Protein AF-X0ZQE7-F1 (afdb_monomer_lite)

InterPro domains:
  IPR006626 Parallel beta-helix repeat [SM00710] (1-23)
  IPR006626 Parallel beta-helix repeat [SM00710] (32-61)
  IPR006626 Parallel beta-helix repeat [SM00710] (73-94)
  IPR011050 Pectin lyase fold/virulence factor [SSF51126] (2-135)
  IPR012334 Pectin lyase fold [G3DSA:2.160.20.10] (1-172)
  IPR039448 Right handed beta helix domain [PF13229] (2-110)

Secondary structure (DSSP, 8-state):
--EEEEES-EEES-SS-SEEE---S--S-----EEEEES-EEE-----SSTTTSEEEEEE----TT-SSPPPEES-EEES-EEES-SEEEEEESEES-EEES-EEE--SSS-------SSEETTT-B-S-S-HHHHHTT-SS-EE-TTT-SS---SSEES-S---TTPEEEEEEE-TTS---TTS--EE-TTSTT-EEEEESS-SS-EE--EEESSTT--EEEEEEEEE-SSS--TT-EE--TT--EEEEE--TT-------EE-------

Radius of gyration: 24.7 Å; chains: 1; bounding box: 72×31×66 Å

Foldseek 3Di:
DDEEEAEQEEFDQAQFARAEAEDDPDPPDDDAHNYEYAQYEFAQQNYPPDDHGQEPEEHYYPPPVPDPDDAARENYEYANYEAEHTCAHYEGYRHAHYHYFQYERHHHDDDAANEYPYQEDAPQGYHRNDLDVVVVLVRYPYQYDCCNNPVPRPPPFHWPDLADAQFDKIKTKGQALVQLDAQADKGKDDQPPPPAKFKAKPLGNVGATDIWIDPDRSPSMTMDMAGEHDQPDADHRYYHDDAFMWMFIAHCSVPDPDPDGDTRGHHYDDD

pLDDT: mean 70.48, std 16.53, range [35.72, 95.31]

Sequence (271 aa):
GSHLTINDNEIYDMNSAGIYISDNDDPSPYPPTDITVSGNIISWVNGGWMDSEGAGIYVGTSMAIDTMNPSPVIGNRFTYNDIDGCLVGMFFLNSADNEVYYNNIENGLNNYAPTISLDILDAEYNYWGTDEPSEIALLADGIVDYYPWLQNAIEDPNFDSWFYSTGDTVTVTVYDPYYNEDPIRTDTIPEDVDDYFDVYSTTDEAGFEMKLTETGINTGLFTESFPLVEPVEPGPLELGVNDEDIIYFYGYPLAIVDNAAPVITTNLVED

Structure (mmCIF, N/CA/C/O backbone):
data_AF-X0ZQE7-F1
#
_entry.id   AF-X0ZQE7-F1
#
loop_
_atom_site.group_PDB
_atom_site.id
_atom_site.type_symbol
_atom_site.label_atom_id
_atom_site.label_alt_id
_atom_site.label_comp_id
_atom_site.label_asym_id
_atom_site.label_entity_id
_atom_site.label_seq_id
_atom_site.pdbx_PDB_ins_code
_atom_site.Cartn_x
_atom_site.Cartn_y
_atom_site.Cartn_z
_atom_site.occupancy
_atom_site.B_iso_or_equiv
_atom_site.auth_seq_id
_atom_site.auth_comp_id
_atom_site.auth_asym_id
_atom_site.auth_atom_id
_atom_site.pdbx_PDB_model_num
ATOM 1 N N . GLY A 1 1 ? 28.169 16.406 -14.561 1.00 55.00 1 GLY A N 1
ATOM 2 C CA . GLY A 1 1 ? 27.875 15.109 -15.181 1.00 55.00 1 GLY A CA 1
ATOM 3 C C . GLY A 1 1 ? 27.394 15.356 -16.586 1.00 55.00 1 GLY A C 1
ATOM 4 O O . GLY A 1 1 ? 26.891 16.441 -16.861 1.00 55.00 1 GLY A O 1
ATOM 5 N N . SER A 1 2 ? 27.608 14.402 -17.479 1.00 59.31 2 SER A N 1
ATOM 6 C CA . SER A 1 2 ? 26.825 14.306 -18.707 1.00 59.31 2 SER A CA 1
ATOM 7 C C . SER A 1 2 ? 25.400 13.916 -18.314 1.00 59.31 2 SER A C 1
ATOM 9 O O . SER A 1 2 ? 25.217 12.837 -17.766 1.00 59.31 2 SER A O 1
ATOM 11 N N . HIS A 1 3 ? 24.439 14.807 -18.543 1.00 75.44 3 HIS A N 1
ATOM 12 C CA . HIS A 1 3 ? 23.012 14.503 -18.461 1.00 75.44 3 HIS A CA 1
ATOM 13 C C . HIS A 1 3 ? 22.553 14.096 -19.863 1.00 75.44 3 HIS A C 1
ATOM 15 O O . HIS A 1 3 ? 22.861 14.805 -20.830 1.00 75.44 3 HIS A O 1
ATOM 21 N N . LEU A 1 4 ? 21.877 12.957 -19.988 1.00 80.00 4 LEU A N 1
ATOM 22 C CA . LEU A 1 4 ? 21.325 12.474 -21.254 1.00 80.00 4 LEU A CA 1
ATOM 23 C C . LEU A 1 4 ? 19.807 12.388 -21.120 1.00 80.00 4 LEU A C 1
ATOM 25 O O . LEU A 1 4 ? 19.292 11.775 -20.194 1.00 80.00 4 LEU A O 1
ATOM 29 N N . THR A 1 5 ? 19.093 12.972 -22.073 1.00 84.50 5 THR A N 1
ATOM 30 C CA . THR A 1 5 ? 17.633 12.899 -22.129 1.00 84.50 5 THR A CA 1
ATOM 31 C C . THR A 1 5 ? 17.217 12.136 -23.382 1.00 84.50 5 THR A C 1
ATOM 33 O O . THR A 1 5 ? 17.696 12.447 -24.474 1.00 84.50 5 THR A O 1
ATOM 36 N N . ILE A 1 6 ? 16.334 11.151 -23.222 1.00 84.38 6 ILE A N 1
ATOM 37 C CA . ILE A 1 6 ? 15.681 10.411 -24.305 1.00 84.38 6 ILE A CA 1
ATOM 38 C C . ILE A 1 6 ? 14.189 10.698 -24.190 1.00 84.38 6 ILE A C 1
ATOM 40 O O . ILE A 1 6 ? 13.529 10.176 -23.289 1.00 84.38 6 ILE A O 1
ATOM 44 N N . ASN A 1 7 ? 13.666 11.560 -25.061 1.00 89.50 7 ASN A N 1
ATOM 45 C CA . ASN A 1 7 ? 12.281 11.994 -24.971 1.00 89.50 7 ASN A CA 1
ATOM 46 C C . ASN A 1 7 ? 11.506 11.935 -26.281 1.00 89.50 7 ASN A C 1
ATOM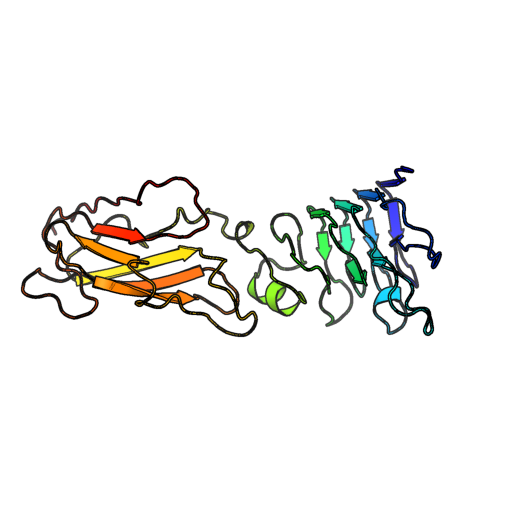 48 O O . ASN A 1 7 ? 12.077 12.176 -27.345 1.00 89.50 7 ASN A O 1
ATOM 52 N N . ASP A 1 8 ? 10.205 11.667 -26.158 1.00 86.62 8 ASP A N 1
ATOM 53 C CA . ASP A 1 8 ? 9.218 11.774 -27.237 1.00 86.62 8 ASP A CA 1
ATOM 54 C C . ASP A 1 8 ? 9.583 10.954 -28.490 1.00 86.62 8 ASP A C 1
ATOM 56 O O . ASP A 1 8 ? 9.380 11.390 -29.627 1.00 86.62 8 ASP A O 1
ATOM 60 N N . ASN A 1 9 ? 10.179 9.773 -28.288 1.00 86.19 9 ASN A N 1
ATOM 61 C CA . ASN A 1 9 ? 10.503 8.847 -29.371 1.00 86.19 9 ASN A CA 1
ATOM 62 C C . ASN A 1 9 ? 9.391 7.822 -29.556 1.00 86.19 9 ASN A C 1
ATOM 64 O O . ASN A 1 9 ? 8.741 7.411 -28.601 1.00 86.19 9 ASN A O 1
ATOM 68 N N . GLU A 1 10 ? 9.254 7.350 -30.789 1.00 88.31 10 GLU A N 1
ATOM 69 C CA . GLU A 1 10 ? 8.415 6.208 -31.120 1.00 88.31 10 GLU A CA 1
ATOM 70 C C . GLU A 1 10 ? 9.306 5.059 -31.615 1.00 88.31 10 GLU A C 1
ATOM 72 O O . GLU A 1 10 ? 10.049 5.214 -32.591 1.00 88.31 10 GLU A O 1
ATOM 77 N N . ILE A 1 11 ? 9.270 3.922 -30.921 1.00 85.31 11 ILE A N 1
ATOM 78 C CA . ILE A 1 11 ? 10.137 2.762 -31.150 1.00 85.31 11 ILE A CA 1
ATOM 79 C C . ILE A 1 11 ? 9.248 1.535 -31.367 1.00 85.31 11 ILE A C 1
ATOM 81 O O . ILE A 1 11 ? 8.485 1.162 -30.482 1.00 85.31 11 ILE A O 1
ATOM 85 N N . TYR A 1 12 ? 9.363 0.896 -32.535 1.00 85.88 12 TYR A N 1
ATOM 86 C CA . TYR A 1 12 ? 8.509 -0.228 -32.936 1.00 85.88 12 TYR A CA 1
ATOM 87 C C . TYR A 1 12 ? 9.311 -1.382 -33.544 1.00 85.88 12 TYR A C 1
ATOM 89 O O . TYR A 1 12 ? 10.372 -1.154 -34.130 1.00 85.88 12 TYR A O 1
ATOM 97 N N . ASP A 1 13 ? 8.755 -2.596 -33.479 1.00 82.44 13 ASP A N 1
ATOM 98 C CA . ASP A 1 13 ? 9.206 -3.787 -34.220 1.00 82.44 13 ASP A CA 1
ATOM 99 C C . ASP A 1 13 ? 10.694 -4.131 -34.009 1.00 82.44 13 ASP A C 1
ATOM 101 O O . ASP A 1 13 ? 11.432 -4.482 -34.941 1.00 82.44 13 ASP A O 1
ATOM 105 N N . MET A 1 14 ? 11.159 -4.014 -32.767 1.00 79.75 14 MET A N 1
ATOM 106 C CA . MET A 1 14 ? 12.545 -4.303 -32.409 1.00 79.75 14 MET A CA 1
ATOM 107 C C . MET A 1 14 ? 12.724 -5.791 -32.090 1.00 79.75 14 MET A C 1
ATOM 109 O O . MET A 1 14 ? 11.872 -6.412 -31.466 1.00 79.75 14 MET A O 1
ATOM 113 N N . ASN A 1 15 ? 13.872 -6.362 -32.470 1.00 78.75 15 ASN A N 1
ATOM 114 C CA . ASN A 1 15 ? 14.255 -7.734 -32.085 1.00 78.75 15 ASN A CA 1
ATOM 115 C C . ASN A 1 15 ? 15.142 -7.772 -30.819 1.00 78.75 15 ASN A C 1
ATOM 117 O O . ASN A 1 15 ? 15.804 -8.770 -30.544 1.00 78.75 15 ASN A O 1
ATOM 121 N N . SER A 1 16 ? 15.249 -6.640 -30.128 1.00 78.12 16 SER A N 1
ATOM 122 C CA . SER A 1 16 ? 16.078 -6.391 -28.946 1.00 78.12 16 SER A CA 1
ATOM 123 C C . SER A 1 16 ? 15.442 -5.263 -28.136 1.00 78.12 16 SER A C 1
ATOM 125 O O . SER A 1 16 ? 14.536 -4.611 -28.655 1.00 78.12 16 SER A O 1
ATOM 127 N N . ALA A 1 17 ? 15.974 -4.954 -26.948 1.00 76.81 17 ALA A N 1
ATOM 128 C CA . ALA A 1 17 ? 15.405 -3.910 -26.106 1.00 76.81 17 ALA A CA 1
ATOM 129 C C . ALA A 1 17 ? 15.151 -2.588 -26.853 1.00 76.81 17 ALA A C 1
ATOM 131 O O . ALA A 1 17 ? 15.979 -2.171 -27.672 1.00 76.81 17 ALA A O 1
ATOM 132 N N . GLY A 1 18 ? 14.019 -1.940 -26.563 1.00 79.31 18 GLY A N 1
ATOM 133 C CA . GLY A 1 18 ? 13.649 -0.667 -27.186 1.00 79.31 18 GLY A CA 1
ATOM 134 C C . GLY A 1 18 ? 14.623 0.445 -26.798 1.00 79.31 18 GLY A C 1
ATOM 135 O O . GLY A 1 18 ? 15.247 1.071 -27.656 1.00 79.31 18 GLY A O 1
ATOM 136 N N . ILE A 1 19 ? 14.812 0.634 -25.492 1.00 84.25 19 ILE A N 1
ATOM 137 C CA . ILE A 1 19 ? 15.831 1.513 -24.910 1.00 84.2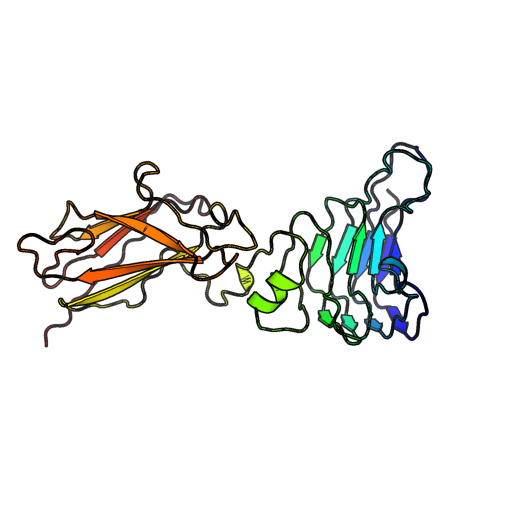5 19 ILE A CA 1
ATOM 138 C C . ILE A 1 19 ? 16.764 0.665 -24.049 1.00 84.25 19 ILE A C 1
ATOM 140 O O . ILE A 1 19 ? 16.310 -0.060 -23.172 1.00 84.25 19 ILE A O 1
ATOM 144 N N . TYR A 1 20 ? 18.073 0.774 -24.281 1.00 85.38 20 TYR A N 1
ATOM 145 C CA . TYR A 1 20 ? 19.092 0.028 -23.543 1.00 85.38 20 TYR A CA 1
ATOM 146 C C . TYR A 1 20 ? 20.051 0.993 -22.845 1.00 85.38 20 TYR A C 1
ATOM 148 O O . TYR A 1 20 ? 20.789 1.734 -23.499 1.00 85.38 20 TYR A O 1
ATOM 156 N N . ILE A 1 21 ? 20.035 0.980 -21.514 1.00 80.94 21 ILE A N 1
ATOM 157 C CA . ILE A 1 21 ? 20.893 1.790 -20.654 1.00 80.94 21 ILE A CA 1
ATOM 158 C C . ILE A 1 21 ? 21.827 0.854 -19.895 1.00 80.94 21 ILE A C 1
ATOM 160 O O . ILE A 1 21 ? 21.386 0.025 -19.104 1.00 80.94 21 ILE A O 1
ATOM 164 N N . SER A 1 22 ? 23.130 1.011 -20.109 1.00 76.50 22 SER A N 1
ATOM 165 C CA . SER A 1 22 ? 24.146 0.243 -19.394 1.00 76.50 22 SER A CA 1
ATOM 166 C C . SER A 1 22 ? 25.374 1.077 -19.094 1.00 76.50 22 SER A C 1
ATOM 168 O O . SER A 1 22 ? 25.810 1.852 -19.950 1.00 76.50 22 SER A O 1
ATOM 170 N N . ASP A 1 23 ? 25.988 0.838 -17.938 1.00 69.62 23 ASP A N 1
ATOM 171 C CA . ASP A 1 23 ? 27.377 1.235 -17.736 1.00 69.62 23 ASP A CA 1
ATOM 172 C C . ASP A 1 23 ? 28.300 0.269 -18.498 1.00 69.62 23 ASP A C 1
ATOM 174 O O . ASP A 1 23 ? 28.083 -0.945 -18.528 1.00 69.62 23 ASP A O 1
ATOM 178 N N . ASN A 1 24 ? 29.290 0.820 -19.189 1.00 60.66 24 ASN A N 1
ATOM 179 C CA . ASN A 1 24 ? 30.111 0.099 -20.154 1.00 60.66 24 ASN A CA 1
ATOM 180 C C . ASN A 1 24 ? 31.361 -0.464 -19.475 1.00 60.66 24 ASN A C 1
ATOM 182 O O . ASN A 1 24 ? 32.426 0.100 -19.686 1.00 60.66 24 ASN A O 1
ATOM 186 N N . ASP A 1 25 ? 31.218 -1.523 -18.665 1.00 55.00 25 ASP A N 1
ATOM 187 C CA . ASP A 1 25 ? 32.259 -2.426 -18.112 1.00 55.00 25 ASP A CA 1
ATOM 188 C C . ASP A 1 25 ? 33.587 -1.799 -17.598 1.00 55.00 25 ASP A C 1
ATOM 190 O O . ASP A 1 25 ? 34.546 -2.523 -17.313 1.00 55.00 25 ASP A O 1
ATOM 194 N N . ASP A 1 26 ? 33.691 -0.475 -17.459 1.00 57.44 26 ASP A N 1
ATOM 195 C CA . ASP A 1 26 ? 34.916 0.217 -17.072 1.00 57.44 26 ASP A CA 1
ATOM 196 C C . ASP A 1 26 ? 34.953 0.305 -15.541 1.00 57.44 26 ASP A C 1
ATOM 198 O O . ASP A 1 26 ? 34.126 1.000 -14.952 1.00 57.44 26 ASP A O 1
ATOM 202 N N . PRO A 1 27 ? 35.912 -0.347 -14.858 1.00 55.03 27 PRO A N 1
ATOM 203 C CA . PRO A 1 27 ? 36.048 -0.314 -13.397 1.00 55.03 27 PRO A CA 1
ATOM 204 C C . PRO A 1 27 ? 36.467 1.065 -12.840 1.00 55.03 27 PRO A C 1
ATOM 206 O O . PRO A 1 27 ? 36.977 1.168 -11.720 1.00 55.03 27 PRO A O 1
ATOM 209 N N . SER A 1 28 ? 36.305 2.135 -13.618 1.00 56.28 28 SER A N 1
ATOM 210 C CA . SER A 1 28 ? 36.519 3.511 -13.196 1.00 56.28 28 SER A CA 1
ATOM 211 C C . SER A 1 28 ? 35.437 3.937 -12.190 1.00 56.28 28 SER A C 1
ATOM 213 O O . SER A 1 28 ? 34.271 3.584 -12.354 1.00 56.28 28 SER A O 1
ATOM 215 N N . PRO A 1 29 ? 35.772 4.714 -11.142 1.00 51.78 29 PRO A N 1
ATOM 216 C CA . PRO A 1 29 ? 34.792 5.192 -10.177 1.00 51.78 29 PRO A CA 1
ATOM 217 C C . PRO A 1 29 ? 33.923 6.287 -10.817 1.00 51.78 29 PRO A C 1
ATOM 219 O O . PRO A 1 29 ? 34.253 7.463 -10.711 1.00 51.78 29 PRO A O 1
ATOM 222 N N . TYR A 1 30 ? 32.859 5.846 -11.497 1.00 61.03 30 TYR A N 1
ATOM 223 C CA . TYR A 1 30 ? 31.613 6.510 -11.903 1.00 61.03 30 TYR A CA 1
ATOM 224 C C . TYR A 1 30 ? 31.646 7.963 -12.402 1.00 61.03 30 TYR A C 1
ATOM 226 O O . TYR A 1 30 ? 32.187 8.884 -11.787 1.00 61.03 30 TYR A O 1
ATOM 234 N N . PRO A 1 31 ? 30.748 8.248 -13.346 1.00 51.47 31 PRO A N 1
ATOM 235 C CA . PRO A 1 31 ? 29.712 9.225 -13.065 1.00 51.47 31 PRO A CA 1
ATOM 236 C C . PRO A 1 31 ? 28.356 8.526 -12.875 1.00 51.47 31 PRO A C 1
ATOM 238 O O . PRO A 1 31 ? 28.111 7.510 -13.520 1.00 51.47 31 PRO A O 1
ATOM 241 N N . PRO A 1 32 ? 27.461 9.071 -12.030 1.00 55.66 32 PRO A N 1
ATOM 242 C CA . PRO A 1 32 ? 26.060 8.674 -12.059 1.00 55.66 32 PRO A CA 1
ATOM 243 C C . PRO A 1 32 ? 25.528 8.879 -13.476 1.00 55.66 32 PRO A C 1
ATOM 245 O O . PRO A 1 32 ? 25.798 9.907 -14.116 1.00 55.66 32 PRO A O 1
ATOM 248 N N . THR A 1 33 ? 24.792 7.892 -13.968 1.00 64.00 33 THR A N 1
ATOM 249 C CA . THR A 1 33 ? 23.983 8.049 -15.167 1.00 64.00 33 THR A CA 1
ATOM 250 C C . THR A 1 33 ? 22.779 8.890 -14.767 1.00 64.00 33 THR A C 1
ATOM 252 O O . THR A 1 33 ? 21.774 8.386 -14.298 1.00 64.00 33 THR A O 1
ATOM 255 N N . ASP A 1 34 ? 22.907 10.205 -14.897 1.00 75.06 34 ASP A N 1
ATOM 256 C CA . ASP A 1 34 ? 21.777 11.130 -14.808 1.00 75.06 34 ASP A CA 1
ATOM 257 C C . ASP A 1 34 ? 21.045 11.100 -16.161 1.00 75.06 34 ASP A C 1
ATOM 259 O O . ASP A 1 34 ? 21.211 11.985 -17.010 1.00 75.06 34 ASP A O 1
ATOM 263 N N . ILE A 1 35 ? 20.361 9.979 -16.421 1.00 81.06 35 ILE A N 1
ATOM 264 C CA . ILE A 1 35 ? 19.584 9.756 -17.642 1.00 81.06 35 ILE A CA 1
ATOM 265 C C . ILE A 1 35 ? 18.112 9.957 -17.322 1.00 81.06 35 ILE A C 1
ATOM 267 O O . ILE A 1 35 ? 17.574 9.377 -16.382 1.00 81.06 35 ILE A O 1
ATOM 271 N N . THR A 1 36 ? 17.445 10.764 -18.139 1.00 83.12 36 THR A N 1
ATOM 272 C CA . THR A 1 36 ? 15.990 10.914 -18.107 1.00 83.12 36 THR A CA 1
ATOM 273 C C . THR A 1 36 ? 15.389 10.309 -19.369 1.00 83.12 36 THR A C 1
ATOM 275 O O . THR A 1 36 ? 15.706 10.746 -20.476 1.00 83.12 36 THR A O 1
ATOM 278 N N . VAL A 1 37 ? 14.502 9.331 -19.205 1.00 82.88 37 VAL A N 1
ATOM 279 C CA . VAL A 1 37 ? 13.728 8.706 -20.282 1.00 82.88 37 VAL A CA 1
ATOM 280 C C . VAL A 1 37 ? 12.268 9.091 -20.104 1.00 82.88 37 VAL A C 1
ATOM 282 O O . VAL A 1 37 ? 11.643 8.695 -19.117 1.00 82.88 37 VAL A O 1
ATOM 285 N N . SER A 1 38 ? 11.727 9.902 -21.016 1.00 82.31 38 SER A N 1
ATOM 286 C CA . SER A 1 38 ? 10.388 10.460 -20.828 1.00 82.31 38 SER A CA 1
ATOM 287 C C . SER A 1 38 ? 9.531 10.565 -22.083 1.00 82.31 38 SER A C 1
ATOM 289 O O . SER A 1 38 ? 10.021 10.994 -23.118 1.00 82.31 38 SER A O 1
ATOM 291 N N . GLY A 1 39 ? 8.243 10.229 -22.006 1.00 72.12 39 GLY A N 1
ATOM 292 C CA . GLY A 1 39 ? 7.312 10.468 -23.119 1.00 72.12 39 GLY A CA 1
ATOM 293 C C . GLY A 1 39 ? 7.514 9.554 -24.331 1.00 72.12 39 GLY A C 1
ATOM 294 O O . GLY A 1 39 ? 7.075 9.898 -25.425 1.00 72.12 39 GLY A O 1
ATOM 295 N N . ASN A 1 40 ? 8.232 8.436 -24.195 1.00 80.25 40 ASN A N 1
ATOM 296 C CA . ASN A 1 40 ? 8.493 7.541 -25.325 1.00 80.25 40 ASN A CA 1
ATOM 297 C C . ASN A 1 40 ? 7.360 6.526 -25.490 1.00 80.25 40 ASN A C 1
ATOM 299 O O . ASN A 1 40 ? 6.873 5.997 -24.499 1.00 80.25 40 ASN A O 1
ATOM 303 N N . ILE A 1 41 ? 7.007 6.207 -26.734 1.00 82.56 41 ILE A N 1
ATOM 304 C CA . ILE A 1 41 ? 6.131 5.088 -27.090 1.00 82.56 41 ILE A CA 1
ATOM 305 C C . ILE A 1 41 ? 7.025 3.946 -27.566 1.00 82.56 41 ILE A C 1
ATOM 307 O O . ILE A 1 41 ? 7.778 4.102 -28.530 1.00 82.56 41 ILE A O 1
ATOM 311 N N . ILE A 1 42 ? 6.968 2.806 -26.891 1.00 82.69 42 ILE A N 1
ATOM 312 C CA . ILE A 1 42 ? 7.778 1.626 -27.180 1.00 82.69 42 ILE A CA 1
ATOM 313 C C . ILE A 1 42 ? 6.833 0.454 -27.358 1.00 82.69 42 ILE A C 1
ATOM 315 O O . ILE A 1 42 ? 6.090 0.108 -26.444 1.00 82.69 42 ILE A O 1
ATOM 319 N N . SER A 1 43 ? 6.859 -0.168 -28.533 1.00 80.94 43 SER A N 1
ATOM 320 C CA . SER A 1 43 ? 5.957 -1.277 -28.790 1.00 80.94 43 SER A CA 1
ATOM 321 C C . SER A 1 43 ? 6.533 -2.372 -29.674 1.00 80.94 43 SER A C 1
ATOM 323 O O . SER A 1 43 ? 7.449 -2.150 -30.465 1.00 80.94 43 SER A O 1
ATOM 325 N N . TRP A 1 44 ? 5.997 -3.583 -29.523 1.00 73.19 44 TRP A N 1
ATOM 326 C CA . TRP A 1 44 ? 6.376 -4.763 -30.309 1.00 73.19 44 TRP A CA 1
ATOM 327 C C . TRP A 1 44 ? 7.868 -5.104 -30.221 1.00 73.19 44 TRP A C 1
ATOM 329 O O . TRP A 1 44 ? 8.508 -5.449 -31.218 1.00 73.19 44 TRP A O 1
ATOM 339 N N . VAL A 1 45 ? 8.434 -5.020 -29.015 1.00 70.62 45 VAL A N 1
ATOM 340 C CA . VAL A 1 45 ? 9.788 -5.510 -28.749 1.00 70.62 45 VAL A CA 1
ATOM 341 C C . VAL A 1 45 ? 9.749 -7.031 -28.584 1.00 70.62 45 VAL A C 1
ATOM 343 O O . VAL A 1 45 ? 9.309 -7.560 -27.563 1.00 70.62 45 VAL A O 1
ATOM 346 N N . ASN A 1 46 ? 10.214 -7.738 -29.612 1.00 68.69 46 ASN A N 1
ATOM 347 C CA . ASN A 1 46 ? 10.262 -9.194 -29.688 1.00 68.69 46 ASN A CA 1
ATOM 348 C C . ASN A 1 46 ? 11.713 -9.672 -29.565 1.00 68.69 46 ASN A C 1
ATOM 350 O O . ASN A 1 46 ? 12.363 -10.033 -30.550 1.00 68.69 46 ASN A O 1
ATOM 354 N N . GLY A 1 47 ? 12.242 -9.605 -28.347 1.00 60.06 47 GLY A N 1
ATOM 355 C CA . GLY A 1 47 ? 13.558 -10.144 -28.024 1.00 60.06 47 GLY A CA 1
ATOM 356 C C . GLY A 1 47 ? 13.663 -11.649 -28.241 1.00 60.06 47 GLY A C 1
ATOM 357 O O . GLY A 1 47 ? 12.660 -12.359 -28.344 1.00 60.06 47 GLY A O 1
ATOM 358 N N . GLY A 1 48 ? 14.894 -12.166 -28.261 1.00 58.34 48 GLY A N 1
ATOM 359 C CA . GLY A 1 48 ? 15.120 -13.593 -28.054 1.00 58.34 48 GLY A CA 1
ATOM 360 C C . GLY A 1 48 ? 14.539 -14.068 -26.714 1.00 58.34 48 GLY A C 1
ATOM 361 O O . GLY A 1 48 ? 14.032 -13.290 -25.916 1.00 58.34 48 GLY A O 1
ATOM 362 N N . TRP A 1 49 ? 14.619 -15.374 -26.456 1.00 55.72 49 TRP A N 1
ATOM 363 C CA . TRP A 1 49 ? 14.024 -16.066 -25.298 1.00 55.72 49 TRP A CA 1
ATOM 364 C C . TRP A 1 49 ? 14.553 -15.630 -23.907 1.00 55.72 49 TRP A C 1
ATOM 366 O O . TRP A 1 49 ? 14.433 -16.409 -22.964 1.00 55.72 49 TRP A O 1
ATOM 376 N N . MET A 1 50 ? 15.194 -14.465 -23.767 1.00 52.03 50 MET A N 1
ATOM 377 C CA . MET A 1 50 ? 15.822 -14.002 -22.529 1.00 52.03 50 MET A CA 1
ATOM 378 C C . MET A 1 50 ? 15.538 -12.524 -22.225 1.00 52.03 50 MET A C 1
ATOM 380 O O . MET A 1 50 ? 15.418 -11.676 -23.109 1.00 52.03 50 MET A O 1
ATOM 384 N N . ASP A 1 51 ? 15.485 -12.257 -20.925 1.00 62.22 51 ASP A N 1
ATOM 385 C CA . ASP A 1 51 ? 14.861 -11.119 -20.243 1.00 62.22 51 ASP A CA 1
ATOM 386 C C . ASP A 1 51 ? 15.342 -9.732 -20.712 1.00 62.22 51 ASP A C 1
ATOM 388 O O . ASP A 1 51 ? 14.546 -8.804 -20.837 1.00 62.22 51 ASP A O 1
ATOM 392 N N . SER A 1 52 ? 16.626 -9.581 -21.054 1.00 66.62 52 SER A N 1
ATOM 393 C CA . SER A 1 52 ? 17.192 -8.293 -21.481 1.00 66.62 52 SER A CA 1
ATOM 394 C C . SER A 1 52 ? 16.935 -7.944 -22.947 1.00 66.62 52 SER A C 1
ATOM 396 O O . SER A 1 52 ? 16.947 -6.771 -23.311 1.00 66.62 52 SER A O 1
ATOM 398 N N . GLU A 1 53 ? 16.702 -8.936 -23.808 1.00 69.12 53 GLU A N 1
ATOM 399 C CA . GLU A 1 53 ? 16.466 -8.709 -25.237 1.00 69.12 53 GLU A CA 1
ATOM 400 C C . GLU A 1 53 ? 14.998 -8.361 -25.510 1.00 69.12 53 GLU A C 1
ATOM 402 O O . GLU A 1 53 ? 14.702 -7.705 -26.504 1.00 69.12 53 GLU A O 1
ATOM 407 N N . GLY A 1 54 ? 14.081 -8.793 -24.639 1.00 69.31 54 GLY A N 1
ATOM 408 C CA . GLY A 1 54 ? 12.637 -8.580 -24.775 1.00 69.31 54 GLY A CA 1
ATOM 409 C C . GLY A 1 54 ? 12.093 -7.312 -24.116 1.00 69.31 54 GLY A C 1
ATOM 410 O O . GLY A 1 54 ? 10.886 -7.081 -24.183 1.00 69.31 54 GLY A O 1
ATOM 411 N N . ALA A 1 55 ? 12.948 -6.515 -23.470 1.00 73.44 55 ALA A N 1
ATOM 412 C CA . ALA A 1 55 ? 12.525 -5.378 -22.662 1.00 73.44 55 ALA A CA 1
ATOM 413 C C . ALA A 1 55 ? 12.152 -4.139 -23.493 1.00 73.44 55 ALA A C 1
ATOM 415 O O . ALA A 1 55 ? 12.911 -3.714 -24.359 1.00 73.44 55 ALA A O 1
ATOM 416 N N . GLY A 1 56 ? 11.042 -3.473 -23.181 1.00 80.75 56 GLY A N 1
ATOM 417 C CA . GLY A 1 56 ? 10.778 -2.124 -23.684 1.00 80.75 56 GLY A CA 1
ATOM 418 C C . GLY A 1 56 ? 11.907 -1.174 -23.278 1.00 80.75 56 GLY A C 1
ATOM 419 O O . GLY A 1 56 ? 12.540 -0.542 -24.127 1.00 80.75 56 GLY A O 1
ATOM 420 N N . ILE A 1 57 ? 12.234 -1.162 -21.982 1.00 82.69 57 ILE A N 1
ATOM 421 C CA . ILE A 1 57 ? 13.386 -0.447 -21.420 1.00 82.69 57 ILE A CA 1
ATOM 422 C C . ILE A 1 57 ? 14.244 -1.413 -20.596 1.00 82.69 57 ILE A C 1
ATOM 424 O O . ILE A 1 57 ? 13.764 -2.017 -19.644 1.00 82.69 57 ILE A O 1
ATOM 428 N N . TYR A 1 58 ? 15.527 -1.529 -20.924 1.00 83.44 58 TYR A N 1
ATOM 429 C CA . TYR A 1 58 ? 16.525 -2.250 -20.136 1.00 83.44 58 TYR A CA 1
ATOM 430 C C . TYR A 1 58 ? 17.466 -1.264 -19.443 1.00 83.44 58 TYR A C 1
ATOM 432 O O . TYR A 1 58 ? 18.016 -0.368 -20.089 1.00 83.44 58 TYR A O 1
ATOM 440 N N . VAL A 1 59 ? 17.701 -1.471 -18.150 1.00 80.31 59 VAL A N 1
ATOM 441 C CA . VAL A 1 59 ? 18.635 -0.697 -17.333 1.00 80.31 59 VAL A CA 1
ATOM 442 C C . VAL A 1 59 ? 19.508 -1.662 -16.553 1.00 80.31 59 VAL A C 1
ATOM 444 O O . VAL A 1 59 ? 19.030 -2.373 -15.677 1.00 80.31 59 VAL A O 1
ATOM 447 N N . GLY A 1 60 ? 20.802 -1.690 -16.830 1.00 74.81 60 GLY A N 1
ATOM 448 C CA . GLY A 1 60 ? 21.693 -2.533 -16.051 1.00 74.81 60 GLY A CA 1
ATOM 449 C C . GLY A 1 60 ? 23.057 -2.722 -16.664 1.00 74.81 60 GLY A C 1
ATOM 450 O O . GLY A 1 60 ? 23.326 -2.322 -17.794 1.00 74.81 60 GLY A O 1
ATOM 451 N N . THR A 1 61 ? 23.945 -3.356 -15.916 1.00 70.12 61 THR A N 1
ATOM 452 C CA . THR A 1 61 ? 25.262 -3.716 -16.433 1.00 70.12 61 THR A CA 1
ATOM 453 C C . THR A 1 61 ? 25.202 -5.026 -17.209 1.00 70.12 61 THR A C 1
ATOM 455 O O . THR A 1 61 ? 24.399 -5.916 -16.927 1.00 70.12 61 THR A O 1
ATOM 458 N N . SER A 1 62 ? 26.046 -5.146 -18.234 1.00 60.97 62 SER A N 1
ATOM 459 C CA . SER A 1 62 ? 26.258 -6.419 -18.919 1.00 60.97 62 SER A CA 1
ATOM 460 C C . SER A 1 62 ? 26.806 -7.425 -17.904 1.00 60.97 62 SER A C 1
ATOM 462 O O . SER A 1 62 ? 27.825 -7.166 -17.264 1.00 60.97 62 SER A O 1
ATOM 464 N N . MET A 1 63 ? 26.174 -8.594 -17.762 1.00 52.75 63 MET A N 1
ATOM 465 C CA . MET A 1 63 ? 26.803 -9.728 -17.080 1.00 52.75 63 MET A CA 1
ATOM 466 C C . MET A 1 63 ? 27.906 -10.309 -17.973 1.00 52.75 63 MET A C 1
ATOM 468 O O . MET A 1 63 ? 27.810 -11.437 -18.462 1.00 52.75 63 MET A O 1
ATOM 472 N N . ALA A 1 64 ? 28.967 -9.548 -18.236 1.00 49.75 64 ALA A N 1
ATOM 473 C CA . ALA A 1 64 ? 30.179 -10.142 -18.761 1.00 49.75 64 ALA A CA 1
ATOM 474 C C . ALA A 1 64 ? 30.681 -11.135 -17.699 1.00 49.75 64 ALA A C 1
ATOM 476 O O . ALA A 1 64 ? 31.035 -10.756 -16.588 1.00 49.75 64 ALA A O 1
ATOM 477 N N . ILE A 1 65 ? 30.660 -12.420 -18.059 1.00 47.62 65 ILE A N 1
ATOM 478 C CA . ILE A 1 65 ? 30.845 -13.635 -17.239 1.00 47.62 65 ILE A CA 1
ATOM 479 C C . ILE A 1 65 ? 32.096 -13.678 -16.322 1.00 47.62 65 ILE A C 1
ATOM 481 O O . ILE A 1 65 ? 32.282 -14.660 -15.610 1.00 47.62 65 ILE A O 1
ATOM 485 N N . ASP A 1 66 ? 32.949 -12.651 -16.284 1.00 47.81 66 ASP A N 1
ATOM 486 C CA . ASP A 1 66 ? 34.271 -12.723 -15.645 1.00 47.81 66 ASP A CA 1
ATOM 487 C C . ASP A 1 66 ? 34.695 -11.482 -14.828 1.00 47.81 66 ASP A C 1
ATOM 489 O O . ASP A 1 66 ? 35.825 -11.418 -14.343 1.00 47.81 66 ASP A O 1
ATOM 493 N N . THR A 1 67 ? 33.819 -10.491 -14.619 1.00 49.28 67 THR A N 1
ATOM 494 C CA . THR A 1 67 ? 34.093 -9.366 -13.705 1.00 49.28 67 THR A CA 1
ATOM 495 C C . THR A 1 67 ? 33.234 -9.490 -12.450 1.00 49.28 67 THR A C 1
ATOM 497 O O . THR A 1 67 ? 32.026 -9.273 -12.444 1.00 49.28 67 THR A O 1
ATOM 500 N N . MET A 1 68 ? 33.865 -9.899 -11.346 1.00 52.25 68 MET A N 1
ATOM 501 C CA . MET A 1 68 ? 33.204 -9.986 -10.046 1.00 52.25 68 MET A CA 1
ATOM 502 C C . MET A 1 68 ? 32.742 -8.589 -9.608 1.00 52.25 68 MET A C 1
ATOM 504 O O . MET A 1 68 ? 33.570 -7.763 -9.230 1.00 52.25 68 MET A O 1
ATOM 508 N N . ASN A 1 69 ? 31.423 -8.394 -9.597 1.00 60.81 69 ASN A N 1
ATOM 509 C CA . ASN A 1 69 ? 30.696 -7.268 -9.008 1.00 60.81 69 ASN A CA 1
ATOM 510 C C . ASN A 1 69 ? 30.708 -5.963 -9.834 1.00 60.81 69 ASN A C 1
ATOM 512 O O . ASN A 1 69 ? 31.425 -5.021 -9.483 1.00 60.81 69 ASN A O 1
ATOM 516 N N . PRO A 1 70 ? 29.931 -5.892 -10.933 1.00 64.56 70 PRO A N 1
ATOM 517 C CA . PRO A 1 70 ? 29.759 -4.645 -11.658 1.00 64.56 70 PRO A CA 1
ATOM 518 C C . PRO A 1 70 ? 29.111 -3.572 -10.772 1.00 64.56 70 PRO A C 1
ATOM 520 O O . PRO A 1 70 ? 28.272 -3.838 -9.916 1.00 64.56 70 PRO A O 1
ATOM 523 N N . SER A 1 71 ? 29.522 -2.340 -11.013 1.00 65.69 71 SER A N 1
ATOM 524 C CA . SER A 1 71 ? 28.963 -1.119 -10.451 1.00 65.69 71 SER A CA 1
ATOM 525 C C . SER A 1 71 ? 27.466 -0.954 -10.775 1.00 65.69 71 SER A C 1
ATOM 527 O O . SER A 1 71 ? 27.128 -1.092 -11.951 1.00 65.69 71 SER A O 1
ATOM 529 N N . PRO A 1 72 ? 26.557 -0.678 -9.813 1.00 69.19 72 PRO A N 1
ATOM 530 C CA . PRO A 1 72 ? 25.149 -0.484 -10.143 1.00 69.19 72 PRO A CA 1
ATOM 531 C C . PRO A 1 72 ? 24.877 0.737 -11.031 1.00 69.19 72 PRO A C 1
ATOM 533 O O . PRO A 1 72 ? 25.515 1.781 -10.897 1.00 69.19 72 PRO A O 1
ATOM 536 N N . VAL A 1 73 ? 23.873 0.619 -11.903 1.00 72.44 73 VAL A N 1
ATOM 537 C CA . VAL A 1 73 ? 23.331 1.744 -12.682 1.00 72.44 73 VAL A CA 1
ATOM 538 C C . VAL A 1 73 ? 22.370 2.541 -11.793 1.00 72.44 73 VAL A C 1
ATOM 540 O O . VAL A 1 73 ? 21.332 2.011 -11.391 1.00 72.44 73 VAL A O 1
ATOM 543 N N . ILE A 1 74 ? 22.724 3.790 -11.462 1.00 75.88 74 ILE A N 1
ATOM 544 C CA . ILE A 1 74 ? 22.021 4.580 -10.435 1.00 75.88 74 ILE A CA 1
ATOM 545 C C . ILE A 1 74 ? 21.594 5.977 -10.884 1.00 75.88 74 ILE A C 1
ATOM 547 O O . ILE A 1 74 ? 22.271 6.593 -11.711 1.00 75.88 74 ILE A O 1
ATOM 551 N N . GLY A 1 75 ? 20.530 6.502 -10.265 1.00 72.00 75 GLY A N 1
ATOM 552 C CA . GLY A 1 75 ? 20.117 7.904 -10.380 1.00 72.00 75 GLY A CA 1
ATOM 553 C C . GLY A 1 75 ? 19.398 8.269 -11.678 1.00 72.00 75 GLY A C 1
ATOM 554 O O . GLY A 1 75 ? 19.440 9.431 -12.082 1.00 72.00 75 GLY A O 1
ATOM 555 N N . ASN A 1 76 ? 18.779 7.300 -12.355 1.00 80.25 76 ASN A N 1
ATOM 556 C CA . ASN A 1 76 ? 18.029 7.543 -13.587 1.00 80.25 76 ASN A CA 1
ATOM 557 C C . ASN A 1 76 ? 16.548 7.808 -13.293 1.00 80.25 76 ASN A C 1
ATOM 559 O O . ASN A 1 76 ? 16.022 7.382 -12.268 1.00 80.25 76 ASN A O 1
ATOM 563 N N . ARG A 1 77 ? 15.863 8.463 -14.232 1.00 81.50 77 ARG A N 1
ATOM 564 C CA . ARG A 1 77 ? 14.436 8.791 -14.145 1.00 81.50 77 ARG A CA 1
ATOM 565 C C . ARG A 1 77 ? 13.674 8.301 -15.374 1.00 81.50 77 ARG A C 1
ATOM 567 O O . ARG A 1 77 ? 14.037 8.653 -16.497 1.00 81.50 77 ARG A O 1
ATOM 574 N N . PHE A 1 78 ? 12.576 7.580 -15.163 1.00 82.00 78 PHE A N 1
ATOM 575 C CA . PHE A 1 78 ? 11.716 7.010 -16.205 1.00 82.00 78 PHE A CA 1
ATOM 576 C C . PHE A 1 78 ? 10.277 7.463 -15.999 1.00 82.00 78 PHE A C 1
ATOM 578 O O . PHE A 1 78 ? 9.664 7.117 -14.990 1.00 82.00 78 PHE A O 1
ATOM 585 N N . THR A 1 79 ? 9.739 8.252 -16.932 1.00 75.31 79 THR A N 1
ATOM 586 C CA . THR A 1 79 ? 8.414 8.865 -16.752 1.00 75.31 79 THR A CA 1
ATOM 587 C C . THR A 1 79 ? 7.589 8.973 -18.014 1.00 75.31 79 THR A C 1
ATOM 589 O O . THR A 1 79 ? 8.139 9.243 -19.069 1.00 75.31 79 THR A O 1
ATOM 592 N N . TYR A 1 80 ? 6.264 8.862 -17.932 1.00 76.62 80 TYR A N 1
ATOM 593 C CA . TYR A 1 80 ? 5.381 9.091 -19.086 1.00 76.62 80 TYR A CA 1
ATOM 594 C C . TYR A 1 80 ? 5.712 8.221 -20.309 1.00 76.62 80 TYR A C 1
ATOM 596 O O . TYR A 1 80 ? 5.421 8.624 -21.431 1.00 76.62 80 TYR A O 1
ATOM 604 N N . ASN A 1 81 ? 6.364 7.069 -20.128 1.00 77.19 81 ASN A N 1
ATOM 605 C CA . ASN A 1 81 ? 6.621 6.147 -21.229 1.00 77.19 81 ASN A CA 1
ATOM 606 C C . ASN A 1 81 ? 5.418 5.226 -21.409 1.00 77.19 81 ASN A C 1
ATOM 608 O O . ASN A 1 81 ? 4.854 4.762 -20.425 1.00 77.19 81 ASN A O 1
ATOM 612 N N . ASP A 1 82 ? 5.051 4.972 -22.655 1.00 81.44 82 ASP A N 1
ATOM 613 C CA . ASP A 1 82 ? 3.999 4.050 -23.055 1.00 81.44 82 ASP A CA 1
ATOM 614 C C . ASP A 1 82 ? 4.647 2.799 -23.647 1.00 81.44 82 ASP A C 1
ATOM 616 O O . ASP A 1 82 ? 5.240 2.848 -24.724 1.00 81.44 82 ASP A O 1
ATOM 620 N N . ILE A 1 83 ? 4.633 1.708 -22.891 1.00 77.88 83 ILE A N 1
ATOM 621 C CA . ILE A 1 83 ? 5.317 0.456 -23.191 1.00 77.88 83 ILE A CA 1
ATOM 622 C C . ILE A 1 83 ? 4.246 -0.618 -23.355 1.00 77.88 83 ILE A C 1
ATOM 624 O O . ILE A 1 83 ? 3.806 -1.202 -22.369 1.00 77.88 83 ILE A O 1
ATOM 628 N N . ASP A 1 84 ? 3.852 -0.876 -24.600 1.00 78.50 84 ASP A N 1
ATOM 629 C CA . ASP A 1 84 ? 2.796 -1.836 -24.951 1.00 78.50 84 ASP A CA 1
ATOM 630 C C . ASP A 1 84 ? 3.341 -2.936 -25.871 1.00 78.50 84 ASP A C 1
ATOM 632 O O . ASP A 1 84 ? 4.171 -2.686 -26.742 1.00 78.50 84 ASP A O 1
ATOM 636 N N . GLY A 1 85 ? 2.890 -4.182 -25.741 1.00 70.06 85 GLY A N 1
ATOM 637 C CA . GLY A 1 85 ? 3.292 -5.237 -26.683 1.00 70.06 85 GLY A CA 1
ATOM 638 C C . GLY A 1 85 ? 4.763 -5.648 -26.593 1.00 70.06 85 GLY A C 1
ATOM 639 O O . GLY A 1 85 ? 5.282 -6.249 -27.534 1.00 70.06 85 GLY A O 1
ATOM 640 N N . CYS A 1 86 ? 5.451 -5.326 -25.497 1.00 71.62 86 CYS A N 1
ATOM 641 C CA . CYS A 1 86 ? 6.813 -5.787 -25.219 1.00 71.62 86 CYS A CA 1
ATOM 642 C C . CYS A 1 86 ? 6.781 -7.071 -24.378 1.00 71.62 86 CYS A C 1
ATOM 644 O O . CYS A 1 86 ? 5.911 -7.212 -23.525 1.00 71.62 86 CYS A O 1
ATOM 646 N N . LEU A 1 87 ? 7.730 -7.994 -24.589 1.00 70.00 87 LEU A N 1
ATOM 647 C CA . LEU A 1 87 ? 7.815 -9.238 -23.801 1.00 70.00 87 LEU A CA 1
ATOM 648 C C . LEU A 1 87 ? 8.083 -8.958 -22.313 1.00 70.00 87 LEU A C 1
ATOM 650 O O . LEU A 1 87 ? 7.549 -9.639 -21.442 1.00 70.00 87 LEU A O 1
ATOM 654 N N . VAL A 1 88 ? 8.917 -7.953 -22.043 1.00 70.06 88 VAL A N 1
ATOM 655 C CA . VAL A 1 88 ? 9.161 -7.390 -20.714 1.00 70.06 88 VAL A CA 1
ATOM 656 C C . VAL A 1 88 ? 8.945 -5.882 -20.819 1.00 70.06 88 VAL A C 1
ATOM 658 O O . VAL A 1 88 ? 9.421 -5.257 -21.762 1.00 70.06 88 VAL A O 1
ATOM 661 N N . GLY A 1 89 ? 8.220 -5.274 -19.881 1.00 74.56 89 GLY A N 1
ATOM 662 C CA . GLY A 1 89 ? 7.984 -3.828 -19.890 1.00 74.56 89 GLY A CA 1
ATOM 663 C C . GLY A 1 89 ? 9.272 -3.037 -19.643 1.00 74.56 89 GLY A C 1
ATOM 664 O O . GLY A 1 89 ? 9.876 -2.471 -20.558 1.00 74.56 89 GLY A O 1
ATOM 665 N N . MET A 1 90 ? 9.732 -3.058 -18.393 1.00 78.44 90 MET A N 1
ATOM 666 C CA . MET A 1 90 ? 11.012 -2.488 -17.976 1.00 78.44 90 MET A CA 1
ATOM 667 C C . MET A 1 90 ? 11.803 -3.527 -17.188 1.00 78.44 90 MET A C 1
ATOM 669 O O . MET A 1 90 ? 11.230 -4.178 -16.327 1.00 78.44 90 MET A O 1
ATOM 673 N N . PHE A 1 91 ? 13.102 -3.666 -17.448 1.00 77.12 91 PHE A N 1
ATOM 674 C CA . PHE A 1 91 ? 13.969 -4.622 -16.760 1.00 77.12 91 PHE A CA 1
ATOM 675 C C . PHE A 1 91 ? 15.175 -3.915 -16.146 1.00 77.12 91 PHE A C 1
ATOM 677 O O . PHE A 1 91 ? 15.937 -3.252 -16.852 1.00 77.12 91 PHE A O 1
ATOM 684 N N . PHE A 1 92 ? 15.356 -4.087 -14.840 1.00 74.88 92 PHE A N 1
ATOM 685 C CA . PHE A 1 92 ? 16.404 -3.448 -14.053 1.00 74.88 92 PHE A CA 1
ATOM 686 C C . PHE A 1 92 ? 17.342 -4.513 -13.481 1.00 74.88 92 PHE A C 1
ATOM 688 O O . PHE A 1 92 ? 16.929 -5.333 -12.668 1.00 74.88 92 PHE A O 1
ATOM 695 N N . LEU A 1 93 ? 18.607 -4.518 -13.898 1.0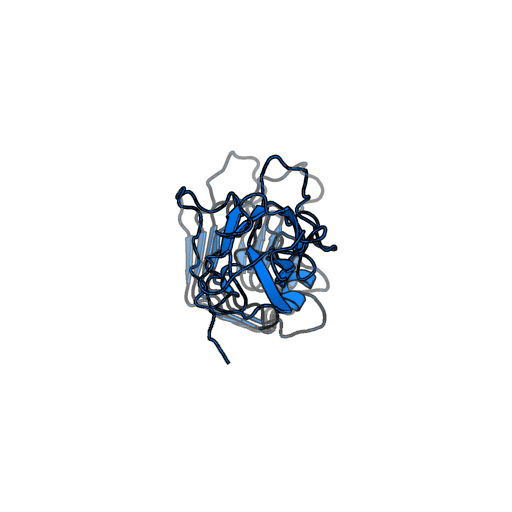0 74.69 93 LEU A N 1
ATOM 696 C CA . LEU A 1 93 ? 19.609 -5.486 -13.453 1.00 74.69 93 LEU A CA 1
ATOM 697 C C . LEU A 1 93 ? 20.792 -4.772 -12.811 1.00 74.69 93 LEU A C 1
ATOM 699 O O . LEU A 1 93 ? 21.468 -3.989 -13.476 1.00 74.69 93 LEU A O 1
ATOM 703 N N . ASN A 1 94 ? 21.087 -5.089 -11.545 1.00 73.19 94 ASN A N 1
ATOM 704 C CA . ASN A 1 94 ? 22.163 -4.441 -10.788 1.00 73.19 94 ASN A CA 1
ATOM 705 C C . ASN A 1 94 ? 22.043 -2.908 -10.879 1.00 73.19 94 ASN A C 1
ATOM 707 O O . ASN A 1 94 ? 22.891 -2.215 -11.440 1.00 73.19 94 ASN A O 1
ATOM 711 N N . SER A 1 95 ? 20.918 -2.389 -10.401 1.00 71.06 95 SER A N 1
ATOM 712 C CA . SER A 1 95 ? 20.563 -0.975 -10.470 1.00 71.06 95 SER A CA 1
ATOM 713 C C . SER A 1 95 ? 20.023 -0.536 -9.111 1.00 71.06 95 SER A C 1
ATOM 715 O O . SER A 1 95 ? 19.448 -1.360 -8.407 1.00 71.06 95 SER A O 1
ATOM 717 N N . ALA A 1 96 ? 20.218 0.724 -8.736 1.00 67.44 96 ALA A N 1
ATOM 718 C CA . ALA A 1 96 ? 19.742 1.272 -7.463 1.00 67.44 96 ALA A CA 1
ATOM 719 C C . ALA A 1 96 ? 19.353 2.745 -7.638 1.00 67.44 96 ALA A C 1
ATOM 721 O O . ALA A 1 96 ? 19.775 3.371 -8.604 1.00 67.44 96 ALA A O 1
ATOM 722 N N . ASP A 1 97 ? 18.567 3.312 -6.724 1.00 71.19 97 ASP A N 1
ATOM 723 C CA . ASP A 1 97 ? 18.207 4.741 -6.731 1.00 71.19 97 ASP A CA 1
ATOM 724 C C . ASP A 1 97 ? 17.659 5.244 -8.089 1.00 71.19 97 ASP A C 1
ATOM 726 O O . ASP A 1 97 ? 18.008 6.332 -8.550 1.00 71.19 97 ASP A O 1
ATOM 730 N N . ASN A 1 98 ? 16.855 4.428 -8.778 1.00 72.38 98 ASN A N 1
ATOM 731 C CA . ASN A 1 98 ? 16.187 4.814 -10.022 1.00 72.38 98 ASN A CA 1
ATOM 732 C C . ASN A 1 98 ? 14.743 5.222 -9.724 1.00 72.38 98 ASN A C 1
ATOM 734 O O . ASN A 1 98 ? 14.037 4.530 -8.998 1.00 72.38 98 ASN A O 1
ATOM 738 N N . GLU A 1 99 ? 14.297 6.326 -10.313 1.00 75.75 99 GLU A N 1
ATOM 739 C CA . GLU A 1 99 ? 12.934 6.827 -10.167 1.00 75.75 99 GLU A CA 1
ATOM 740 C C . GLU A 1 99 ? 12.083 6.346 -11.355 1.00 75.75 99 GLU A C 1
ATOM 742 O O . GLU A 1 99 ? 12.397 6.649 -12.510 1.00 75.75 99 GLU A O 1
ATOM 747 N N . VAL A 1 100 ? 10.996 5.615 -11.095 1.00 75.00 100 VAL A N 1
ATOM 748 C CA . VAL A 1 100 ? 10.076 5.101 -12.126 1.00 75.00 100 VAL A CA 1
ATOM 749 C C . VAL A 1 100 ? 8.657 5.506 -11.763 1.00 75.00 100 VAL A C 1
ATOM 751 O O . VAL A 1 100 ? 8.111 4.995 -10.795 1.00 75.00 100 VAL A O 1
ATOM 754 N N . TYR A 1 101 ? 8.051 6.422 -12.515 1.00 69.81 101 TYR A N 1
ATOM 755 C CA . TYR A 1 101 ? 6.729 6.961 -12.186 1.00 69.81 101 TYR A CA 1
ATOM 756 C C . TYR A 1 101 ? 6.032 7.530 -13.436 1.00 69.81 101 TYR A C 1
ATOM 758 O O . TYR A 1 101 ? 6.686 8.095 -14.299 1.00 69.81 101 TYR A O 1
ATOM 766 N N . TYR A 1 102 ? 4.710 7.423 -13.569 1.00 70.12 102 TYR A N 1
ATOM 767 C CA . TYR A 1 102 ? 3.907 7.853 -14.735 1.00 70.12 102 TYR A CA 1
ATOM 768 C C . TYR A 1 102 ? 4.067 7.023 -16.009 1.00 70.12 102 TYR A C 1
ATOM 770 O O . TYR A 1 102 ? 3.745 7.526 -17.078 1.00 70.12 102 TYR A O 1
ATOM 778 N N . ASN A 1 103 ? 4.550 5.782 -15.954 1.00 71.25 103 ASN A N 1
ATOM 779 C CA . ASN A 1 103 ? 4.677 4.941 -17.151 1.00 71.25 103 ASN A CA 1
ATOM 780 C C . ASN A 1 103 ? 3.435 4.059 -17.347 1.00 71.25 103 ASN A C 1
ATOM 782 O O . ASN A 1 103 ? 2.906 3.522 -16.380 1.00 71.25 103 ASN A O 1
ATOM 786 N N . ASN A 1 104 ? 2.987 3.895 -18.591 1.00 73.81 104 ASN A N 1
ATOM 787 C CA . ASN A 1 104 ? 2.072 2.835 -18.996 1.00 73.81 104 ASN A CA 1
ATOM 788 C C . ASN A 1 104 ? 2.904 1.605 -19.381 1.00 73.81 104 ASN A C 1
ATOM 790 O O . ASN A 1 104 ? 3.717 1.677 -20.296 1.00 73.81 104 ASN A O 1
ATOM 794 N N . ILE A 1 105 ? 2.742 0.504 -18.657 1.00 74.31 105 ILE A N 1
ATOM 795 C CA . ILE A 1 105 ? 3.468 -0.750 -18.845 1.00 74.31 105 ILE A CA 1
ATOM 796 C C . ILE A 1 1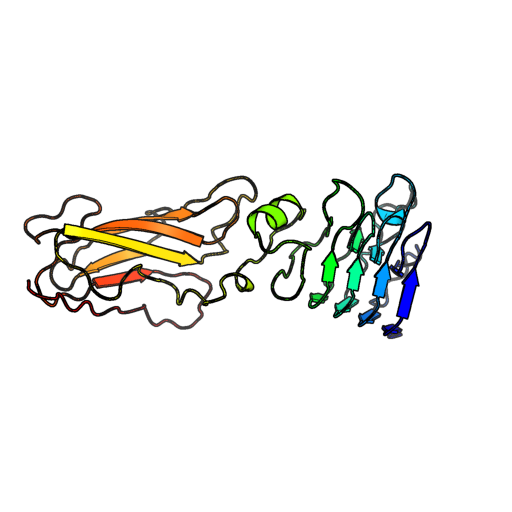05 ? 2.438 -1.854 -19.100 1.00 74.31 105 ILE A C 1
ATOM 798 O O . ILE A 1 105 ? 2.177 -2.708 -18.253 1.00 74.31 105 ILE A O 1
ATOM 802 N N . GLU A 1 106 ? 1.824 -1.820 -20.278 1.00 68.38 106 GLU A N 1
ATOM 803 C CA . GLU A 1 106 ? 0.914 -2.860 -20.747 1.00 68.38 106 GLU A CA 1
ATOM 804 C C . GLU A 1 106 ? 1.728 -4.021 -21.343 1.00 68.38 106 GLU A C 1
ATOM 806 O O . GLU A 1 106 ? 2.405 -3.894 -22.364 1.00 68.38 106 GLU A O 1
ATOM 811 N N . ASN A 1 107 ? 1.687 -5.208 -20.726 1.00 61.03 107 ASN A N 1
ATOM 812 C CA . ASN A 1 107 ? 2.264 -6.377 -21.388 1.00 61.03 107 ASN A CA 1
ATOM 813 C C . ASN A 1 107 ? 1.322 -6.871 -22.497 1.00 61.03 107 ASN A C 1
ATOM 815 O O . ASN A 1 107 ? 0.266 -7.440 -22.221 1.00 61.03 107 ASN A O 1
ATOM 819 N N . GLY A 1 108 ? 1.730 -6.713 -23.757 1.00 47.34 108 GLY A N 1
ATOM 820 C CA . GLY A 1 108 ? 0.933 -7.160 -24.898 1.00 47.34 108 GLY A CA 1
ATOM 821 C C . GLY A 1 108 ? 1.323 -8.515 -25.502 1.00 47.34 108 GLY A C 1
ATOM 822 O O . GLY A 1 108 ? 0.656 -8.941 -26.445 1.00 47.34 108 GLY A O 1
ATOM 823 N N . LEU A 1 109 ? 2.347 -9.240 -25.024 1.00 45.31 109 LEU A N 1
ATOM 824 C CA . LEU A 1 109 ? 2.757 -10.501 -25.668 1.00 45.31 109 LEU A CA 1
ATOM 825 C C . LEU A 1 109 ? 3.202 -11.592 -24.681 1.00 45.31 109 LEU A C 1
ATOM 827 O O . LEU A 1 109 ? 4.388 -11.863 -24.512 1.00 45.31 109 LEU A O 1
ATOM 831 N N . ASN A 1 110 ? 2.212 -12.361 -24.212 1.00 42.94 110 ASN A N 1
ATOM 832 C CA . ASN A 1 110 ? 2.321 -13.668 -23.538 1.00 42.94 110 ASN A CA 1
ATOM 833 C C . ASN A 1 110 ? 2.678 -13.607 -22.046 1.00 42.94 110 ASN A C 1
ATOM 835 O O . ASN A 1 110 ? 3.705 -13.039 -21.728 1.00 42.94 110 ASN A O 1
ATOM 839 N N . ASN A 1 111 ? 1.867 -14.282 -21.206 1.00 43.12 111 ASN A N 1
ATOM 840 C CA . ASN A 1 111 ? 2.067 -14.963 -19.896 1.00 43.12 111 ASN A CA 1
ATOM 841 C C . ASN A 1 111 ? 3.276 -14.675 -18.967 1.00 43.12 111 ASN A C 1
ATOM 843 O O . ASN A 1 111 ? 3.441 -15.381 -17.973 1.00 43.12 111 ASN A O 1
ATOM 847 N N . TYR A 1 112 ? 4.121 -13.702 -19.249 1.00 42.56 112 TYR A N 1
ATOM 848 C CA . TYR A 1 112 ? 5.248 -13.283 -18.445 1.00 42.56 112 TYR A CA 1
ATOM 849 C C . TYR A 1 112 ? 4.856 -11.976 -17.782 1.00 42.56 112 TYR A C 1
ATOM 851 O O . TYR A 1 112 ? 4.227 -11.118 -18.384 1.00 42.56 112 TYR A O 1
ATOM 859 N N . ALA A 1 113 ? 5.135 -11.847 -16.502 1.00 40.47 113 ALA A N 1
ATOM 860 C CA . ALA A 1 113 ? 4.859 -10.615 -15.801 1.00 40.47 113 ALA A CA 1
ATOM 861 C C . ALA A 1 113 ? 5.709 -9.461 -16.353 1.00 40.47 113 ALA A C 1
ATOM 863 O O . ALA A 1 113 ? 6.842 -9.715 -16.769 1.00 40.47 113 ALA A O 1
ATOM 864 N N . PRO A 1 114 ? 5.236 -8.203 -16.329 1.00 48.38 114 PRO A N 1
ATOM 865 C CA . PRO A 1 114 ? 6.137 -7.059 -16.377 1.00 48.38 114 PRO A CA 1
ATOM 866 C C . PRO A 1 114 ? 7.077 -7.121 -15.158 1.00 48.38 114 PRO A C 1
ATOM 868 O O . PRO A 1 114 ? 6.752 -6.635 -14.083 1.00 48.38 114 PRO A O 1
ATOM 871 N N . THR A 1 115 ? 8.237 -7.762 -15.303 1.00 48.66 115 THR A N 1
ATOM 872 C CA . THR A 1 115 ? 9.197 -7.914 -14.205 1.00 48.66 115 THR A CA 1
ATOM 873 C C . THR A 1 115 ? 10.013 -6.637 -14.036 1.00 48.66 115 THR A C 1
ATOM 875 O O . THR A 1 115 ? 11.047 -6.475 -14.679 1.00 48.66 115 THR A O 1
ATOM 878 N N . ILE A 1 116 ? 9.580 -5.747 -13.140 1.00 54.72 116 ILE A N 1
ATOM 879 C CA . ILE A 1 116 ? 10.454 -4.701 -12.598 1.00 54.72 116 ILE A CA 1
ATOM 880 C C . ILE A 1 116 ? 11.177 -5.269 -11.372 1.00 54.72 116 ILE A C 1
ATOM 882 O O . ILE A 1 116 ? 10.552 -5.604 -10.372 1.00 54.72 116 ILE A O 1
ATOM 886 N N . SER A 1 117 ? 12.502 -5.376 -11.462 1.00 47.22 117 SER A N 1
ATOM 887 C CA . SER A 1 117 ? 13.387 -5.755 -10.355 1.00 47.22 117 SER A CA 1
ATOM 888 C C . SER A 1 117 ? 13.969 -4.484 -9.725 1.00 47.22 117 SER A C 1
ATOM 890 O O . SER A 1 117 ? 15.059 -4.044 -10.093 1.00 47.22 117 SER A O 1
ATOM 892 N N . LEU A 1 118 ? 13.224 -3.858 -8.813 1.00 50.00 118 LEU A N 1
ATOM 893 C CA . LEU A 1 118 ? 13.680 -2.723 -8.000 1.00 50.00 118 LEU A CA 1
ATOM 894 C C . LEU A 1 118 ? 13.484 -3.037 -6.511 1.00 50.00 118 LEU A C 1
ATOM 896 O O . LEU A 1 118 ? 12.571 -3.776 -6.158 1.00 50.00 118 LEU A O 1
ATOM 900 N N . ASP A 1 119 ? 14.310 -2.432 -5.651 1.00 38.78 119 ASP A N 1
ATOM 901 C CA . ASP A 1 119 ? 14.212 -2.580 -4.188 1.00 38.78 119 ASP A CA 1
ATOM 902 C C . ASP A 1 119 ? 12.915 -1.966 -3.614 1.00 38.78 119 ASP A C 1
ATOM 904 O O . ASP A 1 119 ? 12.445 -2.408 -2.568 1.00 38.78 119 ASP A O 1
ATOM 908 N N . ILE A 1 120 ? 12.326 -0.964 -4.285 1.00 45.81 120 ILE A N 1
ATOM 909 C CA . ILE A 1 120 ? 11.033 -0.346 -3.936 1.00 45.81 120 ILE A CA 1
ATOM 910 C C . ILE A 1 120 ? 10.314 0.028 -5.237 1.00 45.81 120 ILE A C 1
ATOM 912 O O . ILE A 1 120 ? 10.871 0.749 -6.071 1.00 45.81 120 ILE A O 1
ATOM 916 N N . LEU A 1 121 ? 9.092 -0.471 -5.421 1.00 54.41 121 LEU A N 1
ATOM 917 C CA . LEU A 1 121 ? 8.264 -0.194 -6.587 1.00 54.41 121 LEU A CA 1
ATOM 918 C C . LEU A 1 121 ? 7.207 0.859 -6.240 1.00 54.41 121 LEU A C 1
ATOM 920 O O . LEU A 1 121 ? 6.287 0.590 -5.471 1.00 54.41 121 LEU A O 1
ATOM 924 N N . ASP A 1 122 ? 7.320 2.045 -6.834 1.00 50.16 122 ASP A N 1
ATOM 925 C CA . ASP A 1 122 ? 6.296 3.079 -6.703 1.00 50.16 122 ASP A CA 1
ATOM 926 C C . ASP A 1 122 ? 5.139 2.793 -7.681 1.00 50.16 122 ASP A C 1
ATOM 928 O O . ASP A 1 122 ? 5.189 3.112 -8.877 1.00 50.16 122 ASP A O 1
ATOM 932 N N . ALA A 1 123 ? 4.099 2.122 -7.186 1.00 49.06 123 ALA A N 1
ATOM 933 C CA . ALA A 1 123 ? 2.889 1.862 -7.957 1.00 49.06 123 ALA A CA 1
ATOM 934 C C . ALA A 1 123 ? 1.933 3.073 -8.008 1.00 49.06 123 ALA A C 1
ATOM 936 O O . ALA A 1 123 ? 0.904 2.971 -8.675 1.00 49.06 123 ALA A O 1
ATOM 937 N N . GLU A 1 124 ? 2.269 4.220 -7.386 1.00 46.59 124 GLU A N 1
ATOM 938 C CA . GLU A 1 124 ? 1.446 5.451 -7.372 1.00 46.59 124 GLU A CA 1
ATOM 939 C C . GLU A 1 124 ? 1.226 6.028 -8.741 1.00 46.59 124 GLU A C 1
ATOM 941 O O . GLU A 1 124 ? 0.178 6.596 -9.058 1.00 46.59 124 GLU A O 1
ATOM 946 N N . TYR A 1 125 ? 2.238 5.866 -9.566 1.00 51.00 125 TYR A N 1
ATOM 947 C CA . TYR A 1 125 ? 2.314 6.624 -10.777 1.00 51.00 125 TYR A CA 1
ATOM 948 C C . TYR A 1 125 ? 2.409 5.721 -11.998 1.00 51.00 125 TYR A C 1
ATOM 950 O O . TYR A 1 125 ? 2.230 6.225 -13.091 1.00 51.00 125 TYR A O 1
ATOM 958 N N . ASN A 1 126 ? 2.638 4.413 -11.887 1.00 56.81 126 ASN A N 1
ATOM 959 C CA . ASN A 1 126 ? 2.739 3.539 -13.062 1.00 56.81 126 ASN A CA 1
ATOM 960 C C . ASN A 1 126 ? 1.452 2.733 -13.280 1.00 56.81 126 ASN A C 1
ATOM 962 O O . ASN A 1 126 ? 0.893 2.181 -12.337 1.00 56.81 126 ASN A O 1
ATOM 966 N N . TYR A 1 127 ? 0.999 2.642 -14.531 1.00 60.56 127 TYR A N 1
ATOM 967 C CA . TYR A 1 127 ? -0.069 1.732 -14.931 1.00 60.56 127 TYR A CA 1
ATOM 968 C C . TYR A 1 127 ? 0.535 0.396 -15.372 1.00 60.56 127 TYR A C 1
ATOM 970 O O . TYR A 1 127 ? 1.442 0.371 -16.199 1.00 60.56 127 TYR A O 1
ATOM 978 N N . TRP A 1 128 ? 0.027 -0.707 -14.824 1.00 62.12 128 TRP A N 1
ATOM 979 C CA . TRP A 1 128 ? 0.609 -2.051 -14.959 1.00 62.12 128 TRP A CA 1
ATOM 980 C C . TRP A 1 128 ? -0.184 -2.978 -15.891 1.00 62.12 128 TRP A C 1
ATOM 982 O O . TRP A 1 128 ? -0.014 -4.196 -15.856 1.00 62.12 128 TRP A O 1
ATOM 992 N N . GLY A 1 129 ? -1.096 -2.415 -16.690 1.00 53.47 129 GLY A N 1
ATOM 993 C CA . GLY A 1 129 ? -1.989 -3.182 -17.565 1.00 53.47 129 GLY A CA 1
ATOM 994 C C . GLY A 1 129 ? -3.128 -3.906 -16.837 1.00 53.47 129 GLY A C 1
ATOM 995 O O . GLY A 1 129 ? -3.835 -4.704 -17.447 1.00 53.47 129 GLY A O 1
ATOM 996 N N . THR A 1 130 ? -3.311 -3.644 -15.542 1.00 53.66 130 THR A N 1
ATOM 997 C CA . THR A 1 130 ? -4.430 -4.139 -14.733 1.00 53.66 130 THR A CA 1
ATOM 998 C C . THR A 1 130 ? -4.839 -3.082 -13.710 1.00 53.66 130 THR A C 1
ATOM 1000 O O . THR A 1 130 ? -4.004 -2.297 -13.254 1.00 53.66 130 THR A O 1
ATOM 1003 N N . ASP A 1 131 ? -6.128 -3.073 -13.371 1.00 58.31 131 ASP A N 1
ATOM 1004 C CA . ASP A 1 131 ? -6.686 -2.286 -12.267 1.00 58.31 131 ASP A CA 1
ATOM 1005 C C . ASP A 1 131 ? -6.808 -3.126 -10.976 1.00 58.31 131 ASP A C 1
ATOM 1007 O O . ASP A 1 131 ? -7.303 -2.624 -9.968 1.00 58.31 131 ASP A O 1
ATOM 1011 N N . GLU A 1 132 ? -6.409 -4.410 -10.999 1.00 55.94 132 GLU A N 1
ATOM 1012 C CA . GLU A 1 132 ? -6.480 -5.334 -9.858 1.00 55.94 132 GLU A CA 1
ATOM 1013 C C . GLU A 1 132 ? -5.123 -5.422 -9.120 1.00 55.94 132 GLU A C 1
ATOM 1015 O O . GLU A 1 132 ? -4.196 -6.081 -9.601 1.00 55.94 132 GLU A O 1
ATOM 1020 N N . PRO A 1 133 ? -4.979 -4.834 -7.914 1.00 52.03 133 PRO A N 1
ATOM 1021 C CA . PRO A 1 133 ? -3.698 -4.785 -7.196 1.00 52.03 133 PRO A CA 1
ATOM 1022 C C . PRO A 1 133 ? -3.101 -6.161 -6.869 1.00 52.03 133 PRO A C 1
ATOM 1024 O O . PRO A 1 133 ? -1.885 -6.338 -6.898 1.00 52.03 133 PRO A O 1
ATOM 1027 N N . SER A 1 134 ? -3.946 -7.166 -6.620 1.00 53.59 134 SER A N 1
ATOM 1028 C CA . SER A 1 134 ? -3.504 -8.540 -6.359 1.00 53.59 134 SER A CA 1
ATOM 1029 C C . SER A 1 134 ? -2.836 -9.203 -7.561 1.00 53.59 134 SER A C 1
ATOM 1031 O O . SER A 1 134 ? -2.032 -10.115 -7.386 1.00 53.59 134 SER A O 1
ATOM 1033 N N . GLU A 1 135 ? -3.169 -8.774 -8.782 1.00 59.00 135 GLU A N 1
ATOM 1034 C CA . GLU A 1 135 ? -2.464 -9.234 -9.973 1.00 59.00 135 GLU A CA 1
ATOM 1035 C C . GLU A 1 135 ? -1.075 -8.591 -10.028 1.00 59.00 135 GLU A C 1
ATOM 1037 O O . GLU A 1 135 ? -0.116 -9.308 -10.258 1.00 59.00 135 GLU A O 1
ATOM 1042 N N . ILE A 1 136 ? -0.922 -7.305 -9.692 1.00 55.84 136 ILE A N 1
ATOM 1043 C CA . ILE A 1 136 ? 0.376 -6.596 -9.664 1.00 55.84 136 ILE A CA 1
ATOM 1044 C C . ILE A 1 136 ? 1.359 -7.241 -8.670 1.00 55.84 136 ILE A C 1
ATOM 1046 O O . ILE A 1 136 ? 2.524 -7.454 -9.013 1.00 55.84 136 ILE A O 1
ATOM 1050 N N . ALA A 1 137 ? 0.884 -7.637 -7.482 1.00 54.41 137 ALA A N 1
ATOM 1051 C CA . ALA A 1 137 ? 1.678 -8.331 -6.458 1.00 54.41 137 ALA A CA 1
ATOM 1052 C C . ALA A 1 137 ? 2.346 -9.618 -6.971 1.00 54.41 137 ALA A C 1
ATOM 1054 O O . ALA A 1 137 ? 3.449 -9.966 -6.564 1.00 54.41 137 ALA A O 1
ATOM 1055 N N . LEU A 1 138 ? 1.662 -10.342 -7.863 1.00 55.19 138 LEU A N 1
ATOM 1056 C CA . LEU A 1 138 ? 2.160 -11.584 -8.458 1.00 55.19 138 LEU A CA 1
ATOM 1057 C C . LEU A 1 138 ? 3.170 -11.333 -9.587 1.00 55.19 138 LEU A C 1
ATOM 1059 O O . LEU A 1 138 ? 3.809 -12.280 -10.054 1.00 55.19 138 LEU A O 1
ATOM 1063 N N . LEU A 1 139 ? 3.270 -10.089 -10.062 1.00 53.09 139 LEU A N 1
ATOM 1064 C CA . LEU A 1 139 ? 4.049 -9.694 -11.233 1.00 53.09 139 LEU A CA 1
ATOM 1065 C C . LEU A 1 139 ? 5.357 -8.970 -10.859 1.00 53.09 139 LEU A C 1
ATOM 1067 O O . LEU A 1 139 ? 6.312 -9.019 -11.638 1.00 53.09 139 LEU A O 1
ATOM 1071 N N . ALA A 1 140 ? 5.420 -8.338 -9.683 1.00 53.22 140 ALA A N 1
ATOM 1072 C CA . ALA A 1 140 ? 6.605 -7.653 -9.164 1.00 53.22 140 ALA A CA 1
ATOM 1073 C C . ALA A 1 140 ? 7.503 -8.587 -8.322 1.00 53.22 140 ALA A C 1
ATOM 1075 O O . ALA A 1 140 ? 7.009 -9.394 -7.542 1.00 53.22 140 ALA A O 1
ATOM 1076 N N . ASP A 1 141 ? 8.831 -8.451 -8.442 1.00 49.78 141 ASP A N 1
ATOM 1077 C CA . ASP A 1 141 ? 9.829 -9.179 -7.623 1.00 49.78 141 ASP A CA 1
ATOM 1078 C C . ASP A 1 141 ? 10.289 -8.343 -6.401 1.00 49.78 141 ASP A C 1
ATOM 1080 O O . ASP A 1 141 ? 11.405 -8.491 -5.910 1.00 49.78 141 ASP A O 1
ATOM 1084 N N . GLY A 1 142 ? 9.445 -7.415 -5.921 1.00 49.50 142 GLY A N 1
ATOM 1085 C CA . GLY A 1 142 ? 9.761 -6.456 -4.851 1.00 49.50 142 GLY A CA 1
ATOM 1086 C C . GLY A 1 142 ? 8.531 -5.991 -4.058 1.00 49.50 142 GLY A C 1
ATOM 1087 O O . GLY A 1 142 ? 7.402 -6.362 -4.377 1.00 49.50 142 GLY A O 1
ATOM 1088 N N . ILE A 1 143 ? 8.751 -5.184 -3.011 1.00 48.69 143 ILE A N 1
ATOM 1089 C CA . ILE A 1 143 ? 7.668 -4.582 -2.212 1.00 48.69 143 ILE A CA 1
ATOM 1090 C C . ILE A 1 143 ? 6.940 -3.551 -3.082 1.00 48.69 143 ILE A C 1
ATOM 1092 O O . ILE A 1 143 ? 7.564 -2.640 -3.635 1.00 48.69 143 ILE A O 1
ATOM 1096 N N . VAL A 1 144 ? 5.624 -3.714 -3.206 1.00 50.62 144 VAL A N 1
ATOM 1097 C CA . VAL A 1 144 ? 4.739 -2.817 -3.956 1.00 50.62 144 VAL A CA 1
ATOM 1098 C C . VAL A 1 144 ? 4.036 -1.903 -2.957 1.00 50.62 144 VAL A C 1
ATOM 1100 O O . VAL A 1 144 ? 3.361 -2.394 -2.056 1.00 50.62 144 VAL A O 1
ATOM 1103 N N . ASP A 1 145 ? 4.189 -0.586 -3.104 1.00 50.09 145 ASP A N 1
ATOM 1104 C CA . ASP A 1 145 ? 3.429 0.383 -2.306 1.00 50.09 145 ASP A CA 1
ATOM 1105 C C . ASP A 1 145 ? 2.029 0.594 -2.913 1.00 50.09 145 ASP A C 1
ATOM 1107 O O . ASP A 1 145 ? 1.892 1.128 -4.016 1.00 50.09 145 ASP A O 1
ATOM 1111 N N . TYR A 1 146 ? 0.983 0.154 -2.205 1.00 49.53 146 TYR A N 1
ATOM 1112 C CA . TYR A 1 146 ? -0.418 0.238 -2.647 1.00 49.53 146 TYR A CA 1
ATOM 1113 C C . TYR A 1 146 ? -1.182 1.455 -2.114 1.00 49.53 146 TYR A C 1
ATOM 1115 O O . TYR A 1 146 ? -2.342 1.636 -2.503 1.00 49.53 146 TYR A O 1
ATOM 1123 N N . TYR A 1 147 ? -0.557 2.311 -1.292 1.00 43.56 147 TYR A N 1
ATOM 1124 C CA . TYR A 1 147 ? -1.127 3.585 -0.808 1.00 43.56 147 TYR A CA 1
ATOM 1125 C C . TYR A 1 147 ? -1.958 4.382 -1.852 1.00 43.56 147 TYR A C 1
ATOM 1127 O O . TYR A 1 147 ? -2.998 4.940 -1.506 1.00 43.56 147 TYR A O 1
ATOM 1135 N N . PRO A 1 148 ? -1.593 4.391 -3.145 1.00 43.66 148 PRO A N 1
ATOM 1136 C CA . PRO A 1 148 ? -2.272 5.156 -4.200 1.00 43.66 148 PRO A CA 1
ATOM 1137 C C . PRO A 1 148 ? -3.555 4.550 -4.770 1.00 43.66 148 PRO A C 1
ATOM 1139 O O . PRO A 1 148 ? -4.406 5.266 -5.303 1.00 43.66 148 PRO A O 1
ATOM 1142 N N . TRP A 1 149 ? -3.684 3.222 -4.711 1.00 41.00 149 TRP A N 1
ATOM 1143 C CA . TRP A 1 149 ? -4.863 2.502 -5.210 1.00 41.00 149 TRP A CA 1
ATOM 1144 C C . TRP A 1 149 ? -6.019 2.558 -4.213 1.00 41.00 149 TRP A C 1
ATOM 1146 O O . TRP A 1 149 ? -7.181 2.351 -4.575 1.00 41.00 149 TRP A O 1
ATOM 1156 N N . LEU A 1 150 ? -5.721 2.943 -2.972 1.00 44.69 150 LEU A N 1
ATOM 1157 C CA . LEU A 1 150 ? -6.695 3.405 -1.998 1.00 44.69 150 LEU A CA 1
ATOM 1158 C C . LEU A 1 150 ? -7.146 4.808 -2.415 1.00 44.69 150 LEU A C 1
ATOM 1160 O O . LEU A 1 150 ? -6.766 5.822 -1.845 1.00 44.69 150 LEU A O 1
ATOM 1164 N N . GLN A 1 151 ? -7.962 4.875 -3.469 1.00 35.72 151 GLN A N 1
ATOM 1165 C CA . GLN A 1 151 ? -8.440 6.125 -4.072 1.00 35.72 151 GLN A CA 1
ATOM 1166 C C . GLN A 1 151 ? -9.316 6.978 -3.126 1.00 35.72 151 GLN A C 1
ATOM 1168 O O . GLN A 1 151 ? -9.719 8.087 -3.471 1.00 35.72 151 GLN A O 1
ATOM 1173 N N . ASN A 1 152 ? -9.572 6.486 -1.916 1.00 40.50 152 ASN A N 1
ATOM 1174 C CA . ASN A 1 152 ? -9.761 7.311 -0.737 1.00 40.50 152 ASN A CA 1
ATOM 1175 C C . ASN A 1 152 ? -8.618 6.928 0.195 1.00 40.50 152 ASN A C 1
ATOM 1177 O O . ASN A 1 152 ? -8.611 5.778 0.637 1.00 40.50 152 ASN A O 1
ATOM 1181 N N . ALA A 1 153 ? -7.673 7.838 0.459 1.00 44.47 153 ALA A N 1
ATOM 1182 C CA . ALA A 1 153 ? -6.736 7.652 1.558 1.00 44.47 153 ALA A CA 1
ATOM 1183 C C . ALA A 1 153 ? -7.594 7.244 2.752 1.00 44.47 153 ALA A C 1
ATOM 1185 O O . ALA A 1 153 ? -8.482 8.000 3.156 1.00 44.47 153 ALA A O 1
ATOM 1186 N N . ILE A 1 154 ? -7.440 6.000 3.195 1.00 50.66 154 ILE A N 1
ATOM 1187 C CA . ILE A 1 154 ? -8.061 5.565 4.427 1.00 50.66 154 ILE A CA 1
ATOM 1188 C C .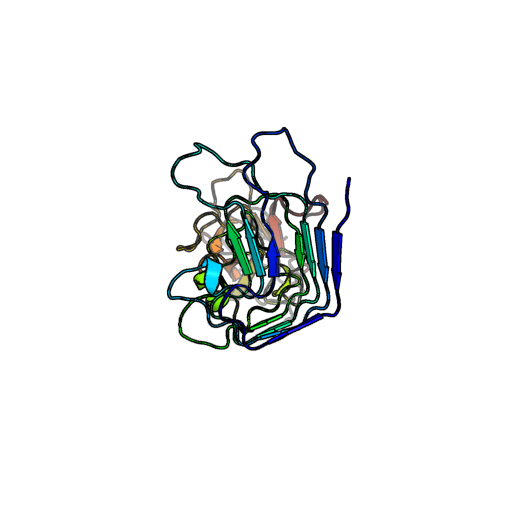 ILE A 1 154 ? -7.478 6.541 5.445 1.00 50.66 154 ILE A C 1
ATOM 1190 O O . ILE A 1 154 ? -6.260 6.621 5.599 1.00 50.66 154 ILE A O 1
ATOM 1194 N N . GLU A 1 155 ? -8.315 7.428 5.989 1.00 57.44 155 GLU A N 1
ATOM 1195 C CA . GLU A 1 155 ? -7.892 8.299 7.079 1.00 57.44 155 GLU A CA 1
ATOM 1196 C C . GLU A 1 155 ? -7.701 7.355 8.255 1.00 57.44 155 GLU A C 1
ATOM 1198 O O . GLU A 1 155 ? -8.655 7.035 8.955 1.00 57.44 155 GLU A O 1
ATOM 1203 N N . ASP A 1 156 ? -6.508 6.774 8.360 1.00 61.91 156 ASP A N 1
ATOM 1204 C CA . ASP A 1 156 ? -6.275 5.723 9.325 1.00 61.91 156 ASP A CA 1
ATOM 1205 C C . ASP A 1 156 ? -6.365 6.270 10.733 1.00 61.91 156 ASP A C 1
ATOM 1207 O O . ASP A 1 156 ? -5.780 7.321 11.038 1.00 61.91 156 ASP A O 1
ATOM 1211 N N . PRO A 1 157 ? -7.033 5.524 11.619 1.00 67.44 157 PRO A N 1
ATOM 1212 C CA . PRO A 1 157 ? -7.869 4.339 11.416 1.00 67.44 157 PRO A CA 1
ATOM 1213 C C . PRO A 1 157 ? -9.252 4.687 10.843 1.00 67.44 157 PRO A C 1
ATOM 1215 O O . PRO A 1 157 ? -9.912 5.634 11.278 1.00 67.44 157 PRO A O 1
ATOM 1218 N N . ASN A 1 158 ? -9.750 3.840 9.943 1.00 79.62 158 ASN A N 1
ATOM 1219 C CA . ASN A 1 158 ? -11.083 3.979 9.366 1.00 79.62 158 ASN A CA 1
ATOM 1220 C C . ASN A 1 158 ? -12.066 2.965 9.946 1.00 79.62 158 ASN A C 1
ATOM 1222 O O . ASN A 1 158 ? -11.798 1.766 9.999 1.00 79.62 158 ASN A O 1
ATOM 1226 N N . PHE A 1 159 ? -13.242 3.461 10.300 1.00 79.19 159 PHE A N 1
ATOM 1227 C CA . PHE A 1 159 ? -14.376 2.671 10.758 1.00 79.19 159 PHE A CA 1
ATOM 1228 C C . PHE A 1 159 ? -15.369 2.465 9.607 1.00 79.19 159 PHE A C 1
ATOM 1230 O O . PHE A 1 159 ? -15.510 3.324 8.735 1.00 79.19 159 PHE A O 1
ATOM 1237 N N . ASP A 1 160 ? -16.091 1.346 9.593 1.00 82.25 160 ASP A N 1
ATOM 1238 C CA . ASP A 1 160 ? -17.048 1.026 8.525 1.00 82.25 160 ASP A CA 1
ATOM 1239 C C . ASP A 1 160 ? -18.351 1.847 8.572 1.00 82.25 160 ASP A C 1
ATOM 1241 O O . ASP A 1 160 ? -19.072 1.935 7.573 1.00 82.25 160 ASP A O 1
ATOM 1245 N N . SER A 1 161 ? -18.630 2.512 9.695 1.00 75.69 161 SER A N 1
ATOM 1246 C CA . SER A 1 161 ? -19.737 3.453 9.868 1.00 75.69 161 SER A CA 1
ATOM 1247 C C . SER A 1 161 ? -19.387 4.626 10.793 1.00 75.69 161 SER A C 1
ATOM 1249 O O . SER A 1 161 ? -18.528 4.545 11.669 1.00 75.69 161 SER A O 1
ATOM 1251 N N . TRP A 1 162 ? -20.119 5.728 10.616 1.00 71.25 162 TRP A N 1
ATOM 1252 C CA . TRP A 1 162 ? -20.089 6.904 11.497 1.00 71.25 162 TRP A CA 1
ATOM 1253 C C . TRP A 1 162 ? -21.028 6.772 12.704 1.00 71.25 162 TRP A C 1
ATOM 1255 O O . TRP A 1 162 ? -20.913 7.525 13.670 1.00 71.25 162 TRP A O 1
ATOM 1265 N N . PHE A 1 163 ? -21.986 5.847 12.631 1.00 75.19 163 PHE A N 1
ATOM 1266 C CA . PHE A 1 163 ? -23.011 5.621 13.646 1.00 75.19 163 PHE A CA 1
ATOM 1267 C C . PHE A 1 163 ? -23.222 4.122 13.823 1.00 75.19 163 PHE A C 1
ATOM 1269 O O . PHE A 1 163 ? -23.322 3.397 12.831 1.00 75.19 163 PHE A O 1
ATOM 1276 N N . TYR A 1 164 ? -23.335 3.691 15.074 1.00 81.94 164 TYR A N 1
ATOM 1277 C CA . TYR A 1 164 ? -23.621 2.310 15.442 1.00 81.94 164 TYR A CA 1
ATOM 1278 C C . TYR A 1 164 ? -24.731 2.271 16.482 1.00 81.94 164 TYR A C 1
ATOM 1280 O O . TYR A 1 164 ? -25.002 3.275 17.139 1.00 81.94 164 TYR A O 1
ATOM 1288 N N . SER A 1 165 ? -25.341 1.101 16.610 1.00 85.19 165 SER A N 1
ATOM 1289 C CA . SER A 1 165 ? -26.311 0.695 17.620 1.00 85.19 165 SER A CA 1
ATOM 1290 C C . SER A 1 165 ? -25.723 -0.401 18.502 1.00 85.19 165 SER A C 1
ATOM 1292 O O . SER A 1 165 ? -24.883 -1.185 18.060 1.00 85.19 165 SER A O 1
ATOM 1294 N N . THR A 1 166 ? -26.187 -0.516 19.745 1.00 88.38 166 THR A N 1
ATOM 1295 C CA . THR A 1 166 ? -25.871 -1.690 20.568 1.00 88.38 166 THR A CA 1
ATOM 1296 C C . THR A 1 166 ? -26.296 -2.966 19.832 1.00 88.38 166 THR A C 1
ATOM 1298 O O . THR A 1 166 ? -27.429 -3.078 19.362 1.00 88.38 166 THR A O 1
ATOM 1301 N N . GLY A 1 167 ? -25.390 -3.937 19.735 1.00 87.81 167 GLY A N 1
ATOM 1302 C CA . GLY A 1 167 ? -25.552 -5.158 18.947 1.00 87.81 167 GLY A CA 1
ATOM 1303 C C . GLY A 1 167 ? -24.971 -5.090 17.532 1.00 87.81 167 GLY A C 1
ATOM 1304 O O . GLY A 1 167 ? -24.859 -6.142 16.896 1.00 87.81 167 GLY A O 1
ATOM 1305 N N . ASP A 1 168 ? -24.575 -3.908 17.045 1.00 89.00 168 ASP A N 1
ATOM 1306 C CA . ASP A 1 168 ? -23.839 -3.788 15.786 1.00 89.00 168 ASP A CA 1
ATOM 1307 C C . ASP A 1 168 ? -22.432 -4.381 15.914 1.00 89.00 168 ASP A C 1
ATOM 1309 O O . ASP A 1 168 ? -21.866 -4.509 17.000 1.00 89.00 168 ASP A O 1
ATOM 1313 N N . THR A 1 169 ? -21.866 -4.758 14.771 1.00 93.62 169 THR A N 1
ATOM 1314 C CA . THR A 1 169 ? -20.454 -5.120 14.648 1.00 93.62 169 THR A CA 1
ATOM 1315 C C . THR A 1 169 ? -19.723 -3.954 14.010 1.00 93.62 169 THR A C 1
ATOM 1317 O O . THR A 1 169 ? -20.115 -3.509 12.934 1.00 93.62 169 THR A O 1
ATOM 1320 N N . VAL A 1 170 ? -18.683 -3.478 14.681 1.00 90.62 170 VAL A N 1
ATOM 1321 C CA . VAL A 1 170 ? -17.776 -2.447 14.187 1.00 90.62 170 VAL A CA 1
ATOM 1322 C C . VAL A 1 170 ? -16.635 -3.127 13.452 1.00 90.62 170 VAL A C 1
ATOM 1324 O O . VAL A 1 170 ? -16.077 -4.094 13.968 1.00 90.62 170 VAL A O 1
ATOM 1327 N N . THR A 1 171 ? -16.267 -2.617 12.281 1.00 91.25 171 THR A N 1
ATOM 1328 C CA . THR A 1 171 ? -15.067 -3.042 11.553 1.00 91.25 171 THR A CA 1
ATOM 1329 C C . THR A 1 171 ? -14.088 -1.885 11.473 1.00 91.25 171 THR A C 1
ATOM 1331 O O . THR A 1 171 ? -14.429 -0.810 10.976 1.00 91.25 171 THR A O 1
ATOM 1334 N N . VAL A 1 172 ? -12.857 -2.114 11.926 1.00 88.88 172 VAL A N 1
ATOM 1335 C CA . VAL A 1 172 ? -11.769 -1.138 11.820 1.00 88.88 172 VAL A CA 1
ATOM 1336 C C . VAL A 1 172 ? -10.794 -1.585 10.743 1.00 88.88 172 VAL A C 1
ATOM 1338 O O . VAL A 1 172 ? -10.502 -2.772 10.609 1.00 88.88 172 VAL A O 1
ATOM 1341 N N . THR A 1 173 ? -10.306 -0.636 9.951 1.00 87.00 173 THR A N 1
ATOM 1342 C CA . THR A 1 173 ? -9.236 -0.832 8.969 1.00 87.00 173 THR A CA 1
ATOM 1343 C C . THR A 1 173 ? -8.100 0.145 9.248 1.00 87.00 173 THR A C 1
ATOM 1345 O O . THR A 1 173 ? -8.356 1.326 9.486 1.00 87.00 173 THR A O 1
ATOM 1348 N N . VAL A 1 174 ? -6.866 -0.358 9.220 1.00 84.88 174 VAL A N 1
ATOM 1349 C CA . VAL A 1 174 ? -5.628 0.401 9.423 1.00 84.88 174 VAL A CA 1
ATOM 1350 C C . VAL A 1 174 ? -4.638 0.065 8.315 1.00 84.88 174 VAL A C 1
ATOM 1352 O O . VAL A 1 174 ? -4.364 -1.111 8.080 1.00 84.88 174 VAL A O 1
ATOM 1355 N N . TYR A 1 175 ? -4.062 1.066 7.660 1.00 81.25 175 TYR A N 1
ATOM 1356 C CA . TYR A 1 175 ? -2.865 0.895 6.843 1.00 81.25 175 TYR A CA 1
ATOM 1357 C C . TYR A 1 175 ? -1.605 0.950 7.712 1.00 81.25 175 TYR A C 1
ATOM 1359 O O . TYR A 1 175 ? -1.341 1.942 8.395 1.00 81.25 175 TYR A O 1
ATOM 1367 N N . ASP A 1 176 ? -0.798 -0.105 7.657 1.00 80.06 176 ASP A N 1
ATOM 1368 C CA . ASP A 1 176 ? 0.524 -0.127 8.275 1.00 80.06 176 ASP A CA 1
ATOM 1369 C C . ASP A 1 176 ? 1.528 -0.892 7.392 1.00 80.06 176 ASP A C 1
ATOM 1371 O O . ASP A 1 176 ? 1.692 -2.106 7.521 1.00 80.06 176 ASP A O 1
ATOM 1375 N N . PRO A 1 177 ? 2.247 -0.204 6.489 1.00 75.88 177 PRO A N 1
ATOM 1376 C CA . PRO A 1 177 ? 3.191 -0.862 5.592 1.00 75.88 177 PRO A CA 1
ATOM 1377 C C . PRO A 1 177 ? 4.408 -1.441 6.325 1.00 75.88 177 PRO A C 1
ATOM 1379 O O . PRO A 1 177 ? 5.143 -2.224 5.734 1.00 75.88 177 PRO A O 1
ATOM 1382 N N . TYR A 1 178 ? 4.656 -1.067 7.587 1.00 79.62 178 TYR A N 1
ATOM 1383 C CA . TYR A 1 178 ? 5.787 -1.599 8.347 1.00 79.62 178 TYR A CA 1
ATOM 1384 C C . TYR A 1 178 ? 5.557 -3.051 8.775 1.00 79.62 178 TYR A C 1
ATOM 1386 O O . TYR A 1 178 ? 6.506 -3.828 8.807 1.00 79.62 178 TYR A O 1
ATOM 1394 N N . TYR A 1 179 ? 4.308 -3.416 9.070 1.00 84.38 179 TYR A N 1
ATOM 1395 C CA . TYR A 1 179 ? 3.940 -4.776 9.471 1.00 84.38 179 TYR A CA 1
ATOM 1396 C C . TYR A 1 179 ? 3.597 -5.704 8.301 1.00 84.38 179 TYR A C 1
ATOM 1398 O O . TYR A 1 179 ? 3.294 -6.873 8.533 1.00 84.38 179 TYR A O 1
ATOM 1406 N N . ASN A 1 180 ? 3.645 -5.205 7.067 1.00 84.75 180 ASN A N 1
ATOM 1407 C CA . ASN A 1 180 ? 3.520 -6.007 5.856 1.00 84.75 180 ASN A CA 1
ATOM 1408 C C . ASN A 1 180 ? 4.906 -6.524 5.429 1.00 84.75 180 ASN A C 1
ATOM 1410 O O . ASN A 1 180 ? 5.602 -5.910 4.618 1.00 84.75 180 ASN A O 1
ATOM 1414 N N . GLU A 1 181 ? 5.345 -7.613 6.056 1.00 83.06 181 GLU A N 1
ATOM 1415 C CA . GLU A 1 181 ? 6.707 -8.145 5.959 1.00 83.06 181 GLU A CA 1
ATOM 1416 C C . GLU A 1 181 ? 6.825 -9.357 5.012 1.00 83.06 181 GLU A C 1
ATOM 1418 O O . GLU A 1 181 ? 7.882 -9.546 4.397 1.00 83.06 181 GLU A O 1
ATOM 1423 N N . ASP A 1 182 ? 5.792 -10.206 4.899 1.00 79.12 182 ASP A N 1
ATOM 1424 C CA . ASP A 1 182 ? 5.802 -11.426 4.077 1.00 79.12 182 ASP A CA 1
ATOM 1425 C C . ASP A 1 182 ? 4.981 -11.234 2.786 1.00 79.12 182 ASP A C 1
ATOM 1427 O O . ASP A 1 182 ? 3.757 -11.360 2.789 1.00 79.12 182 ASP A O 1
ATOM 1431 N N . PRO A 1 183 ? 5.628 -11.063 1.618 1.00 76.06 183 PRO A N 1
ATOM 1432 C CA . PRO A 1 183 ? 4.929 -10.748 0.373 1.00 76.06 183 PRO A CA 1
ATOM 1433 C C . PRO A 1 183 ? 4.063 -11.898 -0.168 1.00 76.06 183 PRO A C 1
ATOM 1435 O O . PRO A 1 183 ? 3.362 -11.727 -1.165 1.00 76.06 183 PRO A O 1
ATOM 1438 N N . ILE A 1 184 ? 4.139 -13.095 0.427 1.00 74.88 184 ILE A N 1
ATOM 1439 C CA . ILE A 1 184 ? 3.382 -14.278 -0.003 1.00 74.88 184 ILE A CA 1
ATOM 1440 C C . ILE A 1 184 ? 2.447 -14.822 1.082 1.00 74.88 184 ILE A C 1
ATOM 1442 O O . ILE A 1 184 ? 1.850 -15.892 0.897 1.00 74.88 184 ILE A O 1
ATOM 1446 N N . ARG A 1 185 ? 2.318 -14.132 2.218 1.00 79.38 185 ARG A N 1
ATOM 1447 C CA . ARG A 1 185 ? 1.378 -14.476 3.289 1.00 79.38 185 ARG A CA 1
ATOM 1448 C C . ARG A 1 185 ? 0.653 -13.227 3.771 1.00 79.38 185 ARG A C 1
ATOM 1450 O O . ARG A 1 185 ? 0.975 -12.123 3.385 1.00 79.38 185 ARG A O 1
ATOM 1457 N N . THR A 1 186 ? -0.400 -13.448 4.544 1.00 87.56 186 THR A N 1
ATOM 1458 C CA . THR A 1 186 ? -1.037 -12.388 5.323 1.00 87.56 186 THR A CA 1
ATOM 1459 C C . THR A 1 186 ? -0.279 -12.227 6.629 1.00 87.56 186 THR A C 1
ATOM 1461 O O . THR A 1 186 ? -0.085 -13.230 7.333 1.00 87.56 186 THR A O 1
ATOM 1464 N N . ASP A 1 187 ? 0.055 -10.995 6.977 1.00 90.06 187 ASP A N 1
ATOM 1465 C CA . ASP A 1 187 ? 0.659 -10.663 8.261 1.00 90.06 187 ASP A CA 1
ATOM 1466 C C . ASP A 1 187 ? -0.380 -10.296 9.331 1.00 90.06 187 ASP A C 1
ATOM 1468 O O . ASP A 1 187 ? -1.580 -10.142 9.078 1.00 90.06 187 ASP A O 1
ATOM 1472 N N . THR A 1 188 ? 0.075 -10.223 10.582 1.00 91.06 188 THR A N 1
ATOM 1473 C CA . THR A 1 188 ? -0.753 -9.799 11.718 1.00 91.06 188 THR A CA 1
ATOM 1474 C C . THR A 1 188 ? 0.017 -8.835 12.595 1.00 91.06 188 THR A C 1
ATOM 1476 O O . THR A 1 188 ? 1.145 -9.156 12.974 1.00 91.06 188 THR A O 1
ATOM 1479 N N . ILE A 1 189 ? -0.625 -7.745 13.010 1.00 86.75 189 ILE A N 1
ATOM 1480 C CA . ILE A 1 189 ? -0.096 -6.861 14.049 1.00 86.75 189 ILE A CA 1
ATOM 1481 C C . ILE A 1 189 ? -0.522 -7.445 15.402 1.00 86.75 189 ILE A C 1
ATOM 1483 O O . ILE A 1 189 ? -1.727 -7.559 15.651 1.00 86.75 189 ILE A O 1
ATOM 1487 N N . PRO A 1 190 ? 0.418 -7.922 16.240 1.00 77.88 190 PRO A N 1
ATOM 1488 C CA . PRO A 1 190 ? 0.073 -8.613 17.476 1.00 77.88 190 PRO A CA 1
ATOM 1489 C C . PRO A 1 190 ? -0.393 -7.653 18.579 1.00 77.88 190 PRO A C 1
ATOM 1491 O O . PRO A 1 190 ? 0.030 -6.505 18.623 1.00 77.88 190 PRO A O 1
ATOM 1494 N N . GLU A 1 191 ? -1.201 -8.181 19.505 1.00 67.19 191 GLU A N 1
ATOM 1495 C CA . GLU A 1 191 ? -1.684 -7.489 20.717 1.00 67.19 191 GLU A CA 1
ATOM 1496 C C . GLU A 1 191 ? -0.539 -7.078 21.673 1.00 67.19 191 GLU A C 1
ATOM 1498 O O . GLU A 1 191 ? -0.569 -6.008 22.261 1.00 67.19 191 GLU A O 1
ATOM 1503 N N . ASP A 1 192 ? 0.539 -7.872 21.742 1.00 61.84 192 ASP A N 1
ATOM 1504 C CA . ASP A 1 192 ? 1.633 -7.724 22.723 1.00 61.84 192 ASP A CA 1
ATOM 1505 C C . ASP A 1 192 ? 2.710 -6.669 22.369 1.00 61.84 192 ASP A C 1
ATOM 1507 O O . ASP A 1 192 ? 3.770 -6.617 23.009 1.00 61.84 192 ASP A O 1
ATOM 1511 N N . VAL A 1 193 ? 2.518 -5.853 21.328 1.00 59.88 193 VAL A N 1
ATOM 1512 C CA . VAL A 1 193 ? 3.452 -4.752 21.038 1.00 59.88 193 VAL A CA 1
ATOM 1513 C C . VAL A 1 193 ? 2.984 -3.536 21.831 1.00 59.88 193 VAL A C 1
ATOM 1515 O O . VAL A 1 193 ? 2.173 -2.788 21.315 1.00 59.88 193 VAL A O 1
ATOM 1518 N N . ASP A 1 194 ? 3.446 -3.395 23.083 1.00 56.84 194 ASP A N 1
ATOM 1519 C CA . ASP A 1 194 ? 3.179 -2.282 24.027 1.00 56.84 194 ASP A CA 1
ATOM 1520 C C . ASP A 1 194 ? 2.174 -1.215 23.508 1.00 56.84 194 ASP A C 1
ATOM 1522 O O . ASP A 1 194 ? 2.582 -0.249 22.854 1.00 56.84 194 ASP A O 1
ATOM 1526 N N . ASP A 1 195 ? 0.882 -1.385 23.821 1.00 55.09 195 ASP A N 1
ATOM 1527 C CA . ASP A 1 195 ? -0.205 -0.412 23.595 1.00 55.09 195 ASP A CA 1
ATOM 1528 C C . ASP A 1 195 ? -0.424 0.008 22.117 1.00 55.09 195 ASP A C 1
ATOM 1530 O O . ASP A 1 195 ? -0.566 1.198 21.805 1.00 55.09 195 ASP A O 1
ATOM 1534 N N . TYR A 1 196 ? -0.400 -0.940 21.166 1.00 70.69 196 TYR A N 1
ATOM 1535 C CA . TYR A 1 196 ? -0.473 -0.587 19.739 1.00 70.69 196 TYR A CA 1
ATOM 1536 C C . TYR A 1 196 ? -1.868 -0.234 19.224 1.00 70.69 196 TYR A C 1
ATOM 1538 O O . TYR A 1 196 ? -1.959 0.683 18.411 1.00 70.69 196 TYR A O 1
ATOM 1546 N N . PHE A 1 197 ? -2.921 -0.949 19.641 1.00 82.44 197 PHE A N 1
ATOM 1547 C CA . PHE A 1 197 ? -4.296 -0.738 19.167 1.00 82.44 197 PHE A CA 1
ATOM 1548 C C . PHE A 1 197 ? -5.329 -1.017 20.264 1.00 82.44 197 PHE A C 1
ATOM 1550 O O . PHE A 1 197 ? -5.825 -2.136 20.392 1.00 82.44 197 PHE A O 1
ATOM 1557 N N . ASP A 1 198 ? -5.683 0.017 21.019 1.00 87.12 198 ASP A N 1
ATOM 1558 C CA . ASP A 1 198 ?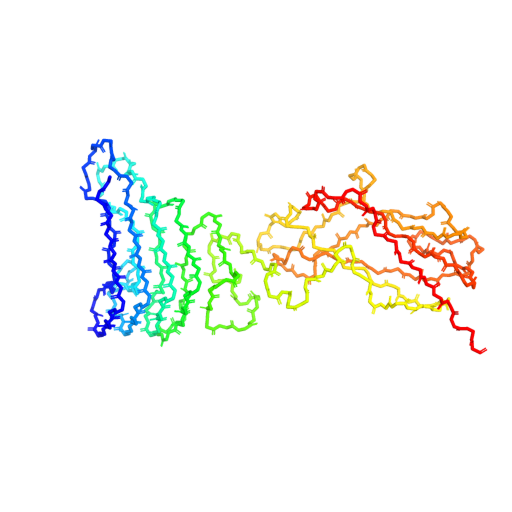 -6.705 -0.036 22.061 1.00 87.12 198 ASP A CA 1
ATOM 1559 C C . ASP A 1 198 ? -8.048 0.468 21.546 1.00 87.12 198 ASP A C 1
ATOM 1561 O O . ASP A 1 198 ? -8.136 1.493 20.863 1.00 87.12 198 ASP A O 1
ATOM 1565 N N . VAL A 1 199 ? -9.117 -0.208 21.951 1.00 89.88 199 VAL A N 1
ATOM 1566 C CA . VAL A 1 199 ? -10.492 0.230 21.725 1.00 89.88 199 VAL A CA 1
ATOM 1567 C C . VAL A 1 199 ? -11.177 0.416 23.063 1.00 89.88 199 VAL A C 1
ATOM 1569 O O . VAL A 1 199 ? -11.238 -0.512 23.862 1.00 89.88 199 VAL A O 1
ATOM 1572 N N . TYR A 1 200 ? -11.731 1.601 23.300 1.00 91.94 200 TYR A N 1
ATOM 1573 C CA . TYR A 1 200 ? -12.477 1.915 24.519 1.00 91.94 200 TYR A CA 1
ATOM 1574 C C . TYR A 1 200 ? -13.643 2.857 24.219 1.00 91.94 200 TYR A C 1
ATOM 1576 O O . TYR A 1 200 ? -13.711 3.473 23.155 1.00 91.94 200 TYR A O 1
ATOM 1584 N N . SER A 1 201 ? -14.583 2.978 25.154 1.00 93.06 201 SER A N 1
ATOM 1585 C CA . SER A 1 201 ? -15.706 3.912 25.044 1.00 93.06 201 SER A CA 1
ATOM 1586 C C . SER A 1 201 ? -15.761 4.849 26.249 1.00 93.06 201 SER A C 1
ATOM 1588 O O . SER A 1 201 ? -15.043 4.676 27.234 1.00 93.06 201 SER A O 1
ATOM 1590 N N . THR A 1 202 ? -16.624 5.862 26.200 1.00 92.06 202 THR A N 1
ATOM 1591 C CA . THR A 1 202 ? -16.910 6.702 27.374 1.00 92.06 202 THR A CA 1
ATOM 1592 C C . THR A 1 202 ? -17.544 5.938 28.539 1.00 92.06 202 THR A C 1
ATOM 1594 O O . THR A 1 202 ? -17.428 6.390 29.678 1.00 92.06 202 THR A O 1
ATOM 1597 N N . THR A 1 203 ? -18.208 4.807 28.286 1.00 92.62 203 THR A N 1
ATOM 1598 C CA . THR A 1 203 ? -18.781 3.952 29.338 1.00 92.62 203 THR A CA 1
ATOM 1599 C C . THR A 1 203 ? -17.824 2.842 29.765 1.00 92.62 203 THR A C 1
ATOM 1601 O O . THR A 1 203 ? -17.732 2.534 30.955 1.00 92.62 203 THR A O 1
ATOM 1604 N N . ASP A 1 204 ? -17.119 2.244 28.811 1.00 93.81 204 ASP A N 1
ATOM 1605 C CA . ASP A 1 204 ? -16.135 1.188 29.010 1.00 93.81 204 ASP A CA 1
ATOM 1606 C C . ASP A 1 204 ? -14.726 1.750 28.801 1.00 93.81 204 ASP A C 1
ATOM 1608 O O . ASP A 1 204 ? -14.090 1.558 27.765 1.00 93.81 204 ASP A O 1
ATOM 1612 N N . GLU A 1 205 ? -14.259 2.498 29.804 1.00 92.88 205 GLU A N 1
ATOM 1613 C CA . GLU A 1 205 ? -12.933 3.132 29.797 1.00 92.88 205 GLU A CA 1
ATOM 1614 C C . GLU A 1 205 ? -11.782 2.113 29.865 1.00 92.88 205 GLU A C 1
ATOM 1616 O O . GLU A 1 205 ? -10.632 2.479 29.631 1.00 92.88 205 GLU A O 1
ATOM 1621 N N . ALA A 1 206 ? -12.064 0.862 30.251 1.00 92.25 206 ALA A N 1
ATOM 1622 C CA . ALA A 1 206 ? -11.059 -0.195 30.282 1.00 92.25 206 ALA A CA 1
ATOM 1623 C C . ALA A 1 206 ? -10.809 -0.748 28.878 1.00 92.25 206 ALA A C 1
ATOM 1625 O O . ALA A 1 206 ? -9.651 -0.962 28.525 1.00 92.25 206 ALA A O 1
ATOM 1626 N N . GLY A 1 207 ? -11.878 -0.943 28.099 1.00 92.81 207 GLY A N 1
ATOM 1627 C CA . GLY A 1 207 ? -11.775 -1.361 26.710 1.00 92.81 207 GLY A CA 1
ATOM 1628 C C . GLY A 1 207 ? -11.073 -2.708 26.523 1.00 92.81 207 GLY A C 1
ATOM 1629 O O . GLY A 1 207 ? -11.110 -3.582 27.395 1.00 92.81 207 GLY A O 1
ATOM 1630 N N . PHE A 1 208 ? -10.429 -2.875 25.368 1.00 91.50 208 PHE A N 1
ATOM 1631 C CA . PHE A 1 208 ? -9.589 -4.029 25.047 1.00 91.50 208 PHE A CA 1
ATOM 1632 C C . PHE A 1 208 ? -8.549 -3.708 23.966 1.00 91.50 208 PHE A C 1
ATOM 1634 O O . PHE A 1 208 ? -8.723 -2.792 23.162 1.00 91.50 208 PHE A O 1
ATOM 1641 N N . GLU A 1 209 ? -7.494 -4.519 23.928 1.00 90.50 209 GLU A N 1
ATOM 1642 C CA . GLU A 1 209 ? -6.471 -4.518 22.880 1.00 90.50 209 GLU A CA 1
ATOM 1643 C C . GLU A 1 209 ? -6.945 -5.332 21.668 1.00 90.50 209 GLU A C 1
ATOM 1645 O O . GLU A 1 209 ? -7.574 -6.388 21.813 1.00 90.50 209 GLU A O 1
ATOM 1650 N N . MET A 1 210 ? -6.625 -4.865 20.461 1.00 88.38 210 MET A N 1
ATOM 1651 C CA . MET A 1 210 ? -6.949 -5.556 19.217 1.00 88.38 210 MET A CA 1
ATOM 1652 C C . MET A 1 210 ? -5.725 -6.124 18.517 1.00 88.38 210 MET A C 1
ATOM 1654 O O . MET A 1 210 ? -4.698 -5.471 18.348 1.00 88.38 210 MET A O 1
ATOM 1658 N N . LYS A 1 211 ? -5.904 -7.336 17.992 1.00 91.06 211 LYS A N 1
ATOM 1659 C CA . LYS A 1 211 ? -5.003 -7.941 17.022 1.00 91.06 211 LYS A CA 1
ATOM 1660 C C . LYS A 1 211 ? -5.553 -7.697 15.622 1.00 91.06 211 LYS A C 1
ATOM 1662 O O . LYS A 1 211 ? -6.613 -8.212 15.297 1.00 91.06 211 LYS A O 1
ATOM 1667 N N . LEU A 1 212 ? -4.819 -6.982 14.776 1.00 91.19 212 LEU A N 1
ATOM 1668 C CA . LEU A 1 212 ? -5.248 -6.749 13.397 1.00 91.19 212 LEU A CA 1
ATOM 1669 C C . LEU A 1 212 ? -4.620 -7.777 12.448 1.00 91.19 212 LEU A C 1
ATOM 1671 O O . LEU A 1 212 ? -3.458 -8.161 12.603 1.00 91.19 212 LEU A O 1
ATOM 1675 N N . THR A 1 213 ? -5.378 -8.216 11.445 1.00 93.69 213 THR A N 1
ATOM 1676 C CA . THR A 1 213 ? -4.904 -9.150 10.408 1.00 93.69 213 THR A CA 1
ATOM 1677 C C . THR A 1 213 ? -4.971 -8.490 9.044 1.00 93.69 213 THR A C 1
ATOM 1679 O O . THR A 1 213 ? -5.948 -7.801 8.755 1.00 93.69 213 THR A O 1
ATOM 1682 N N . GLU A 1 214 ? -3.972 -8.711 8.190 1.00 90.81 214 GLU A N 1
ATOM 1683 C CA . GLU A 1 214 ? -4.030 -8.206 6.823 1.00 90.81 214 GLU A CA 1
ATOM 1684 C C . GLU A 1 214 ? -5.277 -8.699 6.074 1.00 90.81 214 GLU A C 1
ATOM 1686 O O . GLU A 1 214 ? -5.648 -9.875 6.113 1.00 90.81 214 GLU A O 1
ATOM 1691 N N . THR A 1 215 ? -5.904 -7.788 5.337 1.00 88.75 215 THR A N 1
ATOM 1692 C CA . THR A 1 215 ? -7.096 -8.027 4.511 1.00 88.75 215 THR A CA 1
ATOM 1693 C C . THR A 1 215 ? -6.810 -8.935 3.312 1.00 88.75 215 THR A C 1
ATOM 1695 O O . THR A 1 215 ? -7.722 -9.557 2.760 1.00 88.75 215 THR A O 1
ATOM 1698 N N . GLY A 1 216 ? -5.541 -9.049 2.926 1.00 84.38 216 GLY A N 1
ATOM 1699 C CA . GLY A 1 216 ? -5.045 -9.924 1.877 1.00 84.38 216 GLY A CA 1
ATOM 1700 C C . GLY A 1 216 ? -3.523 -10.001 1.904 1.00 84.38 216 GLY A C 1
ATOM 1701 O O . GLY A 1 216 ? -2.875 -9.231 2.604 1.00 84.38 216 GLY A O 1
ATOM 1702 N N . ILE A 1 217 ? -2.967 -10.942 1.136 1.00 81.75 217 ILE A N 1
ATOM 1703 C CA . ILE A 1 217 ? -1.514 -11.113 1.011 1.00 81.75 217 ILE A CA 1
ATOM 1704 C C . ILE A 1 217 ? -0.897 -9.806 0.520 1.00 81.75 217 ILE A C 1
ATOM 1706 O O . ILE A 1 217 ? -1.295 -9.320 -0.542 1.00 81.75 217 ILE A O 1
ATOM 1710 N N . ASN A 1 218 ? 0.095 -9.305 1.257 1.00 77.44 218 ASN A N 1
ATOM 1711 C CA . ASN A 1 218 ? 0.896 -8.150 0.876 1.00 77.44 218 ASN A CA 1
ATOM 1712 C C . ASN A 1 218 ? 0.059 -6.893 0.603 1.00 77.44 218 ASN A C 1
ATOM 1714 O O . ASN A 1 218 ? 0.267 -6.214 -0.400 1.00 77.44 218 ASN A O 1
ATOM 1718 N N . THR A 1 219 ? -0.948 -6.623 1.435 1.00 80.94 219 THR A N 1
ATOM 1719 C CA . THR A 1 219 ? -1.834 -5.464 1.221 1.00 80.94 219 THR A CA 1
ATOM 1720 C C . THR A 1 219 ? -1.401 -4.243 2.018 1.00 80.94 219 THR A C 1
ATOM 1722 O O . THR A 1 219 ? -1.750 -3.128 1.632 1.00 80.94 219 THR A O 1
ATOM 1725 N N . GLY A 1 220 ? -0.694 -4.426 3.140 1.00 81.44 220 GLY A N 1
ATOM 1726 C CA . GLY A 1 220 ? -0.442 -3.350 4.100 1.00 81.44 220 GLY A CA 1
ATOM 1727 C C . GLY A 1 220 ? -1.697 -2.866 4.823 1.00 81.44 220 GLY A C 1
ATOM 1728 O O . GLY A 1 220 ? -1.610 -1.956 5.638 1.00 81.44 220 GLY A O 1
ATOM 1729 N N . LEU A 1 221 ? -2.862 -3.454 4.539 1.00 86.44 221 LEU A N 1
ATOM 1730 C CA . LEU A 1 221 ? -4.150 -3.087 5.110 1.00 86.44 221 LEU A CA 1
ATOM 1731 C C . LEU A 1 221 ? -4.576 -4.148 6.098 1.00 86.44 221 LEU A C 1
ATOM 1733 O O . LEU A 1 221 ? -4.834 -5.282 5.704 1.00 86.44 221 LEU A O 1
ATOM 1737 N N . PHE A 1 222 ? -4.726 -3.759 7.352 1.00 90.50 222 PHE A N 1
ATOM 1738 C CA . PHE A 1 222 ? -5.081 -4.628 8.456 1.00 90.50 222 PHE A CA 1
ATOM 1739 C C . PHE A 1 222 ? -6.489 -4.320 8.943 1.00 90.50 222 PHE A C 1
ATOM 1741 O O . PHE A 1 222 ? -6.916 -3.168 8.956 1.00 90.50 222 PHE A O 1
ATOM 1748 N N . THR A 1 223 ? -7.227 -5.348 9.348 1.00 92.38 223 THR A N 1
ATOM 1749 C CA . THR A 1 223 ? -8.599 -5.203 9.829 1.00 92.38 223 THR A CA 1
ATOM 1750 C C . THR A 1 223 ? -8.889 -6.113 11.013 1.00 92.38 223 THR A C 1
ATOM 1752 O O . THR A 1 223 ? -8.255 -7.158 11.176 1.00 92.38 223 THR A O 1
ATOM 1755 N N . GLU A 1 224 ? -9.853 -5.697 11.830 1.00 93.88 224 GLU A N 1
ATOM 1756 C CA . GLU A 1 224 ? -10.496 -6.517 12.853 1.00 93.88 224 GLU A CA 1
ATOM 1757 C C . GLU A 1 224 ? -11.930 -6.019 13.084 1.00 93.88 224 GLU A C 1
ATOM 1759 O O . GLU A 1 224 ? -12.246 -4.848 12.829 1.00 93.88 224 GLU A O 1
ATOM 1764 N N . SER A 1 225 ? -12.797 -6.914 13.558 1.00 94.38 225 SER A N 1
ATOM 1765 C CA . SER A 1 225 ? -14.188 -6.609 13.876 1.00 94.38 225 SER A CA 1
ATOM 1766 C C . SER A 1 225 ? -14.541 -6.987 15.312 1.00 94.38 225 SER A C 1
ATOM 1768 O O . SER A 1 225 ? -14.176 -8.056 15.797 1.00 94.38 225 SER A O 1
ATOM 1770 N N . PHE A 1 226 ? -15.347 -6.155 15.968 1.00 94.19 226 PHE A N 1
ATOM 1771 C CA . PHE A 1 226 ? -15.823 -6.405 17.329 1.00 94.19 226 PHE A CA 1
ATOM 1772 C C . PHE A 1 226 ? -17.290 -5.986 17.504 1.00 94.19 226 PHE A C 1
ATOM 1774 O O . PHE A 1 226 ? -17.749 -5.039 16.860 1.00 94.19 226 PHE A O 1
ATOM 1781 N N . PRO A 1 227 ? -18.069 -6.684 18.348 1.00 95.31 227 PRO A N 1
ATOM 1782 C CA . PRO A 1 227 ? -19.445 -6.310 18.633 1.00 95.31 227 PRO A CA 1
ATOM 1783 C C . PRO A 1 227 ? -19.538 -5.203 19.691 1.00 95.31 227 PRO A C 1
ATOM 1785 O O . PRO A 1 227 ? -18.757 -5.150 20.645 1.00 95.31 227 PRO A O 1
ATOM 1788 N N . LEU A 1 228 ? -20.570 -4.371 19.559 1.00 93.38 228 LEU A N 1
ATOM 1789 C CA . LEU A 1 228 ? -21.018 -3.457 20.604 1.00 93.38 228 LEU A CA 1
ATOM 1790 C C . LEU A 1 228 ? -22.042 -4.150 21.496 1.00 93.38 228 LEU A C 1
ATOM 1792 O O . LEU A 1 228 ? -23.020 -4.720 21.006 1.00 93.38 228 LEU A O 1
ATOM 1796 N N . VAL A 1 229 ? -21.848 -4.082 22.808 1.00 94.44 229 VAL A N 1
ATOM 1797 C CA . VAL A 1 229 ? -22.708 -4.751 23.789 1.00 94.44 229 VAL A CA 1
ATOM 1798 C C . VAL A 1 229 ? -23.176 -3.784 24.869 1.00 94.44 229 VAL A C 1
ATOM 1800 O O . VAL A 1 229 ? -22.591 -2.729 25.094 1.00 94.44 229 VAL A O 1
ATOM 1803 N N . GLU A 1 230 ? -24.247 -4.159 25.564 1.00 92.38 230 GLU A N 1
ATOM 1804 C CA . GLU A 1 230 ? -24.650 -3.473 26.792 1.00 92.38 230 GLU A CA 1
ATOM 1805 C C . GLU A 1 230 ? -23.504 -3.542 27.819 1.00 92.38 230 GLU A C 1
ATOM 1807 O O . GLU A 1 230 ? -22.890 -4.601 27.972 1.00 92.38 230 GLU A O 1
ATOM 1812 N N . PRO A 1 231 ? -23.238 -2.481 28.598 1.00 85.69 231 PRO A N 1
ATOM 1813 C CA . PRO A 1 231 ? -22.010 -2.337 29.393 1.00 85.69 231 PRO A CA 1
ATOM 1814 C C . PRO A 1 231 ? -21.958 -3.218 30.654 1.00 85.69 231 PRO A C 1
ATOM 1816 O O . PRO A 1 231 ? -21.138 -3.013 31.551 1.00 85.69 231 PRO A O 1
ATOM 1819 N N . VAL A 1 232 ? -22.854 -4.197 30.778 1.00 83.75 232 VAL A N 1
ATOM 1820 C CA . VAL A 1 232 ? -22.912 -5.099 31.929 1.00 83.75 232 VAL A CA 1
ATOM 1821 C C . VAL A 1 232 ? -21.915 -6.238 31.714 1.00 83.75 232 VAL A C 1
ATOM 1823 O O . VAL A 1 232 ? -22.297 -7.319 31.285 1.00 83.75 232 VAL A O 1
ATOM 1826 N N . GLU A 1 233 ? -20.650 -5.968 32.046 1.00 84.56 233 GLU A N 1
ATOM 1827 C CA . GLU A 1 233 ? -19.502 -6.882 31.904 1.00 84.56 233 GLU A CA 1
ATOM 1828 C C . GLU A 1 233 ? -19.278 -7.373 30.459 1.00 84.56 233 GLU A C 1
ATOM 1830 O O . GLU A 1 233 ? -19.546 -8.543 30.167 1.00 84.56 233 GLU A O 1
ATOM 1835 N N . PRO A 1 234 ? -18.766 -6.504 29.565 1.00 87.81 234 PRO A N 1
ATOM 1836 C CA . PRO A 1 234 ? -18.346 -6.912 28.227 1.00 87.81 234 PRO A CA 1
ATOM 1837 C C . PRO A 1 234 ? -17.364 -8.088 28.285 1.00 87.81 234 PRO A C 1
ATOM 1839 O O . PRO A 1 234 ? -16.507 -8.172 29.174 1.00 87.81 234 PRO A O 1
ATOM 1842 N N . GLY A 1 235 ? -17.524 -9.040 27.369 1.00 87.50 235 GLY A N 1
ATOM 1843 C CA . GLY A 1 235 ? -16.605 -10.155 27.204 1.00 87.50 235 GLY A CA 1
ATOM 1844 C C . GLY A 1 235 ? -15.267 -9.732 26.587 1.00 87.50 235 GLY A C 1
ATOM 1845 O O . GLY A 1 235 ? -15.073 -8.579 26.208 1.00 87.50 235 GLY A O 1
ATOM 1846 N N . PRO A 1 236 ? -14.314 -10.673 26.456 1.00 88.00 236 PRO A N 1
ATOM 1847 C CA . PRO A 1 236 ? -13.091 -10.420 25.701 1.00 88.00 236 PRO A CA 1
ATOM 1848 C C . PRO A 1 236 ? -13.427 -10.017 24.260 1.00 88.00 236 PRO A C 1
ATOM 1850 O O . PRO A 1 236 ? -14.184 -10.737 23.606 1.00 88.00 236 PRO A O 1
ATOM 1853 N N . LEU A 1 237 ? -12.826 -8.925 23.774 1.00 90.06 237 LEU A N 1
ATOM 1854 C CA . LEU A 1 237 ? -13.056 -8.369 22.433 1.00 90.06 237 LEU A CA 1
ATOM 1855 C C . LEU A 1 237 ? -14.507 -7.893 22.192 1.00 90.06 237 LEU A C 1
ATOM 1857 O O . LEU A 1 237 ? -14.994 -7.932 21.067 1.00 90.06 237 LEU A O 1
ATOM 1861 N N . GLU A 1 238 ? -15.219 -7.476 23.240 1.00 94.31 238 GLU A N 1
ATOM 1862 C CA . GLU A 1 238 ? -16.527 -6.819 23.141 1.00 94.31 238 GLU A CA 1
ATOM 1863 C C . GLU A 1 238 ? -16.425 -5.419 23.752 1.00 94.31 238 GLU A C 1
ATOM 1865 O O . GLU A 1 238 ? -15.782 -5.255 24.788 1.00 94.31 238 GLU A O 1
ATOM 1870 N N . LEU A 1 239 ? -17.068 -4.415 23.144 1.00 95.31 239 LEU A N 1
ATOM 1871 C CA . LEU A 1 239 ? -17.061 -3.053 23.685 1.00 95.31 239 LEU A CA 1
ATOM 1872 C C . LEU A 1 239 ? -18.387 -2.727 24.368 1.00 95.31 239 LEU A C 1
ATOM 1874 O O . LEU A 1 239 ? -19.437 -2.720 23.718 1.00 95.31 239 LEU A O 1
ATOM 1878 N N . GLY A 1 240 ? -18.341 -2.410 25.663 1.00 94.75 240 GLY A N 1
ATOM 1879 C CA . GLY A 1 240 ? -19.510 -1.912 26.384 1.00 94.75 240 GLY A CA 1
ATOM 1880 C C . GLY A 1 240 ? -19.876 -0.492 25.956 1.00 94.75 240 GLY A C 1
ATOM 1881 O O . GLY A 1 240 ? -19.046 0.412 26.061 1.00 94.75 240 GLY A O 1
ATOM 1882 N N . VAL A 1 241 ? -21.118 -0.271 25.518 1.00 92.38 241 VAL A N 1
ATOM 1883 C CA . VAL A 1 241 ? -21.606 1.057 25.110 1.00 92.38 241 VAL A CA 1
ATOM 1884 C C . VAL A 1 241 ? -23.004 1.377 25.651 1.00 92.38 241 VAL A C 1
ATOM 1886 O O . VAL A 1 241 ? -23.880 0.516 25.712 1.00 92.38 241 VAL A O 1
ATOM 1889 N N . ASN A 1 242 ? -23.215 2.635 26.028 1.00 91.25 242 ASN A N 1
ATOM 1890 C CA . ASN A 1 242 ? -24.508 3.268 26.287 1.00 91.25 242 ASN A CA 1
ATOM 1891 C C . ASN A 1 242 ? -24.876 4.225 25.152 1.00 91.25 242 ASN A C 1
ATOM 1893 O O . ASN A 1 242 ? -24.008 4.650 24.397 1.00 91.25 242 ASN A O 1
ATOM 1897 N N . ASP A 1 243 ? -26.146 4.636 25.110 1.00 83.19 243 ASP A N 1
ATOM 1898 C CA . ASP A 1 243 ? -26.602 5.733 24.251 1.00 83.19 243 ASP A CA 1
ATOM 1899 C C . ASP A 1 243 ? -25.718 6.988 24.393 1.00 83.19 243 ASP A C 1
ATOM 1901 O O . ASP A 1 243 ? -25.299 7.344 25.497 1.00 83.19 243 ASP A O 1
ATOM 1905 N N . GLU A 1 244 ? -25.443 7.638 23.261 1.00 81.88 244 GLU A N 1
ATOM 1906 C CA . GLU A 1 244 ? -24.521 8.778 23.108 1.00 81.88 244 GLU A CA 1
ATOM 1907 C C . GLU A 1 244 ? -23.038 8.529 23.469 1.00 81.88 244 GLU A C 1
ATOM 1909 O O . GLU A 1 244 ? -22.268 9.492 23.561 1.00 81.88 244 GLU A O 1
ATOM 1914 N N . ASP A 1 245 ? -22.600 7.278 23.651 1.00 86.44 245 ASP A N 1
ATOM 1915 C CA . ASP A 1 245 ? -21.180 7.005 23.884 1.00 86.44 245 ASP A CA 1
ATOM 1916 C C . ASP A 1 245 ? -20.296 7.398 22.701 1.00 86.44 245 ASP A C 1
ATOM 1918 O O . ASP A 1 245 ? -20.712 7.366 21.547 1.00 86.44 245 ASP A O 1
ATOM 1922 N N . ILE A 1 246 ? -19.037 7.716 23.000 1.00 84.19 246 ILE A N 1
ATOM 1923 C CA . ILE A 1 246 ? -17.970 7.944 22.022 1.00 84.19 246 ILE A CA 1
ATOM 1924 C C . ILE A 1 246 ? -17.060 6.720 22.026 1.00 84.19 246 ILE A C 1
ATOM 1926 O O . ILE A 1 246 ? -16.581 6.333 23.092 1.00 84.19 246 ILE A O 1
ATOM 1930 N N . ILE A 1 247 ? -16.803 6.144 20.849 1.00 86.50 247 ILE A N 1
ATOM 1931 C CA . ILE A 1 247 ? -15.838 5.055 20.667 1.00 86.50 247 ILE A CA 1
ATOM 1932 C C . ILE A 1 247 ? -14.484 5.646 20.284 1.00 86.50 247 ILE A C 1
ATOM 1934 O O . ILE A 1 247 ? -14.344 6.375 19.302 1.00 86.50 247 ILE A O 1
ATOM 1938 N N . TYR A 1 248 ? -13.469 5.291 21.051 1.00 85.38 248 TYR A N 1
ATOM 1939 C CA . TYR A 1 248 ? -12.091 5.641 20.784 1.00 85.38 248 TYR A CA 1
ATOM 1940 C C . TYR A 1 248 ? -11.365 4.418 20.251 1.00 85.38 248 TYR A C 1
ATOM 1942 O O . TYR A 1 248 ? -11.466 3.328 20.808 1.00 85.38 248 TYR A O 1
ATOM 1950 N N . PHE A 1 249 ? -10.604 4.635 19.187 1.00 85.44 249 PHE A N 1
ATOM 1951 C CA . PHE A 1 249 ? -9.557 3.726 18.766 1.00 85.44 249 PHE A CA 1
ATOM 1952 C C . PHE A 1 249 ? -8.248 4.475 18.919 1.00 85.44 249 PHE A C 1
ATOM 1954 O O . PHE A 1 249 ? -8.064 5.551 18.351 1.00 85.44 249 PHE A O 1
ATOM 1961 N N . TYR A 1 250 ? -7.353 3.929 19.717 1.00 82.44 250 TYR A N 1
ATOM 1962 C CA . TYR A 1 250 ? -6.043 4.487 19.942 1.00 82.44 250 TYR A CA 1
ATOM 1963 C C . TYR A 1 250 ? -5.018 3.550 19.344 1.00 82.44 250 TYR A C 1
ATOM 1965 O O . TYR A 1 250 ? -4.961 2.388 19.718 1.00 82.44 250 TYR A O 1
ATOM 1973 N N . GLY A 1 251 ? -4.199 4.057 18.432 1.00 73.75 251 GLY A N 1
ATOM 1974 C CA . GLY A 1 251 ? -3.065 3.288 17.973 1.00 73.75 251 GLY A CA 1
ATOM 1975 C C . GLY A 1 251 ? -2.033 4.104 17.238 1.00 73.75 251 GLY A C 1
ATOM 1976 O O . GLY A 1 251 ? -2.276 5.252 16.859 1.00 73.75 251 GLY A O 1
ATOM 1977 N N . TYR A 1 252 ? -0.865 3.499 17.070 1.00 67.25 252 TYR A N 1
ATOM 1978 C CA . TYR A 1 252 ? 0.291 4.128 16.451 1.00 67.25 252 TYR A CA 1
ATOM 1979 C C . TYR A 1 252 ? 0.611 3.469 15.109 1.00 67.25 252 TYR A C 1
ATOM 1981 O O . TYR A 1 252 ? 1.555 2.682 15.039 1.00 67.25 252 TYR A O 1
ATOM 1989 N N . PRO A 1 253 ? -0.083 3.817 14.010 1.00 57.81 253 PRO A N 1
ATOM 1990 C CA . PRO A 1 253 ? 0.509 3.578 12.707 1.00 57.81 253 PRO A CA 1
ATOM 1991 C C . PRO A 1 253 ? 1.757 4.469 12.630 1.00 57.81 253 PRO A C 1
ATOM 1993 O O . PRO A 1 253 ? 1.669 5.701 12.611 1.00 57.81 253 PRO A O 1
ATOM 1996 N N . LEU A 1 254 ? 2.948 3.862 12.630 1.00 52.66 254 LEU A N 1
ATOM 1997 C CA . LEU A 1 254 ? 4.242 4.568 12.655 1.00 52.66 254 LEU A CA 1
ATOM 1998 C C . LEU A 1 254 ? 4.445 5.537 11.469 1.00 52.66 254 LEU A C 1
ATOM 2000 O O . LEU A 1 254 ? 5.414 6.299 11.453 1.00 52.66 254 LEU A O 1
ATOM 2004 N N . ALA A 1 255 ? 3.545 5.529 10.483 1.00 48.44 255 ALA A N 1
ATOM 2005 C CA . ALA A 1 255 ? 3.626 6.324 9.267 1.00 48.44 255 ALA A CA 1
ATOM 2006 C C . ALA A 1 255 ? 3.168 7.793 9.412 1.00 48.44 255 ALA A C 1
ATOM 2008 O O . ALA A 1 255 ? 3.559 8.616 8.581 1.00 48.44 255 ALA A O 1
ATOM 2009 N N . ILE A 1 256 ? 2.398 8.174 10.443 1.00 44.03 256 ILE A N 1
ATOM 2010 C CA . ILE A 1 256 ? 1.873 9.551 10.562 1.00 44.03 256 ILE A CA 1
ATOM 2011 C C . ILE A 1 256 ? 2.572 10.309 11.699 1.00 44.03 256 ILE A C 1
ATOM 2013 O O . ILE A 1 256 ? 2.342 10.090 12.882 1.00 44.03 256 ILE A O 1
ATOM 2017 N N . VAL A 1 257 ? 3.430 11.263 11.327 1.00 38.53 257 VAL A N 1
ATOM 2018 C CA . VAL A 1 257 ? 4.262 12.089 12.232 1.00 38.53 257 VAL A CA 1
ATOM 2019 C C . VAL A 1 257 ? 3.452 13.180 12.972 1.00 38.53 257 VAL A C 1
ATOM 2021 O O . VAL A 1 257 ? 4.027 14.149 13.467 1.00 38.53 257 VAL A O 1
ATOM 2024 N N . ASP A 1 258 ? 2.126 13.057 13.083 1.00 41.47 258 ASP A N 1
ATOM 2025 C CA . ASP A 1 258 ? 1.285 14.018 13.809 1.00 41.47 258 ASP A CA 1
ATOM 2026 C C . ASP A 1 258 ? 0.496 13.309 14.922 1.00 41.47 258 ASP A C 1
ATOM 2028 O O . ASP A 1 258 ? -0.419 12.534 14.673 1.00 41.47 258 ASP A O 1
ATOM 2032 N N . ASN A 1 259 ? 0.908 13.549 16.171 1.00 40.59 259 ASN A N 1
ATOM 2033 C CA . ASN A 1 259 ? 0.525 12.830 17.400 1.00 40.59 259 ASN A CA 1
ATOM 2034 C C . ASN A 1 259 ? -0.932 13.063 17.871 1.00 40.59 259 ASN A C 1
ATOM 2036 O O . ASN A 1 259 ? -1.185 13.139 19.077 1.00 40.59 259 ASN A O 1
ATOM 2040 N N . ALA A 1 260 ? -1.895 13.249 16.973 1.00 45.84 260 ALA A N 1
ATOM 2041 C CA . ALA A 1 260 ? -3.298 13.323 17.360 1.00 45.84 260 ALA A CA 1
ATOM 2042 C C . ALA A 1 260 ? -3.929 11.945 17.177 1.00 45.84 260 ALA A C 1
ATOM 2044 O O . ALA A 1 260 ? -4.128 11.505 16.050 1.00 45.84 260 ALA A O 1
ATOM 2045 N N . ALA A 1 261 ? -4.252 11.281 18.290 1.00 48.53 261 ALA A N 1
ATOM 2046 C CA . ALA A 1 261 ? -5.072 10.086 18.225 1.00 48.53 261 ALA A CA 1
ATOM 2047 C C . ALA A 1 261 ? -6.398 10.432 17.515 1.00 48.53 261 ALA A C 1
ATOM 2049 O O . ALA A 1 261 ? -7.019 11.451 17.847 1.00 48.53 261 ALA A O 1
ATOM 2050 N N . PRO A 1 262 ? -6.823 9.629 16.540 1.00 50.31 262 PRO A N 1
ATOM 2051 C CA . PRO A 1 262 ? -8.137 9.740 15.913 1.00 50.31 262 PRO A CA 1
ATOM 2052 C C . PRO A 1 262 ? -9.229 9.658 16.994 1.00 50.31 262 PRO A C 1
ATOM 2054 O O . PRO A 1 262 ? -9.182 8.830 17.901 1.00 50.31 262 PRO A O 1
ATOM 2057 N N . VAL A 1 263 ? -10.220 10.545 16.928 1.00 50.59 263 VAL A N 1
ATOM 2058 C CA . VAL A 1 263 ? -11.369 10.547 17.846 1.00 50.59 263 VAL A CA 1
ATOM 2059 C C . VAL A 1 263 ? -12.631 10.483 17.004 1.00 50.59 263 VAL A C 1
ATOM 2061 O O . VAL A 1 263 ? -12.898 11.416 16.245 1.00 50.59 263 VAL A O 1
ATOM 2064 N N . ILE A 1 264 ? -13.425 9.422 17.157 1.00 49.38 264 ILE A N 1
ATOM 2065 C CA . ILE A 1 264 ? -14.713 9.288 16.471 1.00 49.38 264 ILE A CA 1
ATOM 2066 C C . ILE A 1 264 ? -15.843 9.372 17.489 1.00 49.38 264 ILE A C 1
ATOM 2068 O O . ILE A 1 264 ? -15.925 8.607 18.437 1.00 49.38 264 ILE A O 1
ATOM 2072 N N . THR A 1 265 ? -16.735 10.339 17.295 1.00 45.50 265 THR A N 1
ATOM 2073 C CA . THR A 1 265 ? -17.942 10.510 18.111 1.00 45.50 265 THR A CA 1
ATOM 2074 C C . THR A 1 265 ? -19.074 9.718 17.477 1.00 45.50 265 THR A C 1
ATOM 2076 O O . THR A 1 265 ? -19.580 10.111 16.426 1.00 45.50 265 THR A O 1
ATOM 2079 N N . THR A 1 266 ? -19.482 8.615 18.094 1.00 40.78 266 THR A N 1
ATOM 2080 C CA . THR A 1 266 ? -20.702 7.908 17.705 1.00 40.78 266 THR A CA 1
ATOM 2081 C C . THR A 1 266 ? -21.911 8.646 18.276 1.00 40.78 266 THR A C 1
ATOM 2083 O O . THR A 1 266 ? -21.963 8.943 19.460 1.00 40.78 266 THR A O 1
ATOM 2086 N N . ASN A 1 267 ? -22.892 8.983 17.436 1.00 38.12 267 ASN A N 1
ATOM 2087 C CA . ASN A 1 267 ? -24.230 9.316 17.929 1.00 38.12 267 ASN A CA 1
ATOM 2088 C C . ASN A 1 267 ? -25.096 8.071 17.742 1.00 38.12 267 ASN A C 1
ATOM 2090 O O . ASN A 1 267 ? -25.420 7.709 16.610 1.00 38.12 267 ASN A O 1
ATOM 2094 N N . LEU A 1 268 ? -25.440 7.407 18.836 1.00 45.38 268 LEU A N 1
ATOM 2095 C CA . LEU A 1 268 ? -26.437 6.346 18.818 1.00 45.38 268 LEU A CA 1
ATOM 2096 C C . LEU A 1 268 ? -27.786 6.956 18.404 1.00 45.38 268 LEU A C 1
ATOM 2098 O O . LEU A 1 268 ? -28.177 8.031 18.860 1.00 45.38 268 LEU A O 1
ATOM 2102 N N . VAL A 1 269 ? -28.443 6.336 17.426 1.00 36.72 269 VAL A N 1
ATOM 2103 C CA . VAL A 1 269 ? -29.774 6.756 16.977 1.00 36.72 269 VAL A CA 1
ATOM 2104 C C . VAL A 1 269 ? -30.770 5.846 17.684 1.00 36.72 269 VAL A C 1
ATOM 2106 O O . VAL A 1 269 ? -30.827 4.663 17.368 1.00 36.72 269 VAL A O 1
ATOM 2109 N N . GLU A 1 270 ? -31.530 6.383 18.643 1.00 41.03 270 GLU A N 1
ATOM 2110 C CA . GLU A 1 270 ? -32.661 5.658 19.238 1.00 41.03 270 GLU A CA 1
ATOM 2111 C C . GLU A 1 270 ? -33.654 5.216 18.140 1.00 41.03 270 GLU A C 1
ATOM 2113 O O . GLU A 1 270 ? -34.063 6.028 17.300 1.00 41.03 270 GLU A O 1
ATOM 2118 N N . ASP A 1 271 ? -34.060 3.942 18.181 1.00 42.59 271 ASP A N 1
ATOM 2119 C CA . ASP A 1 271 ? -35.223 3.395 17.458 1.00 42.59 271 ASP A CA 1
ATOM 2120 C C . ASP A 1 271 ? -36.564 3.873 18.061 1.00 42.59 271 ASP A C 1
ATOM 2122 O O . ASP A 1 271 ? -36.740 3.806 19.303 1.00 42.59 271 ASP A O 1
#

Organism: NCBI:txid412755